Protein AF-X1E409-F1 (afdb_monomer_lite)

Foldseek 3Di:
DDDQDPVNVVVVVVVVVVVVVVVVVPPPPDPPPLPLVQLCVLVVCCVVPVLLSVLLCVQQCVVVVPDPSHDDPVSSVLSVVLVVVCVVDVVVSVDDSVVSNQVSHPAADDDEDDPPCCLVVPLLVVLCVQCVVPPDLVSSLVSLLVVLVVQADEDPPDDDPQYLVRCNVVRYYHPSSSSSVSQSNCVSVPHRDHDDDDDPPPPPD

Organism: NCBI:txid412755

Structure (mmCIF, N/CA/C/O backbone):
data_AF-X1E409-F1
#
_entry.id   AF-X1E409-F1
#
loop_
_atom_site.group_PDB
_atom_site.id
_atom_site.type_symbol
_atom_site.label_atom_id
_atom_site.label_alt_id
_atom_site.label_comp_id
_atom_site.label_asym_id
_atom_site.label_entity_id
_atom_site.label_seq_id
_atom_site.pdbx_PDB_ins_code
_atom_site.Cartn_x
_atom_site.Cartn_y
_atom_site.Cartn_z
_atom_site.occupancy
_atom_site.B_iso_or_equiv
_atom_site.auth_seq_id
_atom_site.auth_comp_id
_atom_site.auth_asym_id
_atom_site.auth_atom_id
_atom_site.pdbx_PDB_model_num
ATOM 1 N N . MET A 1 1 ? 46.122 -6.186 59.060 1.00 44.88 1 MET A N 1
ATOM 2 C CA . MET A 1 1 ? 45.455 -5.202 58.176 1.00 44.88 1 MET A CA 1
ATOM 3 C C . MET A 1 1 ? 45.999 -5.372 56.760 1.00 44.88 1 MET A C 1
ATOM 5 O O . MET A 1 1 ? 47.160 -5.056 56.534 1.00 44.88 1 MET A O 1
ATOM 9 N N . LYS A 1 2 ? 45.233 -5.964 55.830 1.00 49.31 2 LYS A N 1
ATOM 10 C CA . LYS A 1 2 ? 45.684 -6.168 54.439 1.00 49.31 2 LYS A CA 1
ATOM 11 C C . LYS A 1 2 ? 45.642 -4.823 53.701 1.00 49.31 2 LYS A C 1
ATOM 13 O O . LYS A 1 2 ? 44.566 -4.258 53.541 1.00 49.31 2 LYS A O 1
ATOM 18 N N . LYS A 1 3 ? 46.807 -4.302 53.292 1.00 49.06 3 LYS A N 1
ATOM 19 C CA . LYS A 1 3 ? 46.912 -3.114 52.430 1.00 49.06 3 LYS A CA 1
ATOM 20 C C . LYS A 1 3 ? 46.323 -3.462 51.063 1.00 49.06 3 LYS A C 1
ATOM 22 O O . LYS A 1 3 ? 46.896 -4.270 50.337 1.00 49.06 3 LYS A O 1
ATOM 27 N N . ILE A 1 4 ? 45.177 -2.877 50.735 1.00 52.44 4 ILE A N 1
ATOM 28 C CA . ILE A 1 4 ? 44.638 -2.911 49.376 1.00 52.44 4 ILE A CA 1
ATOM 29 C C . ILE A 1 4 ? 45.587 -2.065 48.519 1.00 52.44 4 ILE A C 1
ATOM 31 O O . ILE A 1 4 ? 45.835 -0.901 48.824 1.00 52.44 4 ILE A O 1
ATOM 35 N N . SER A 1 5 ? 46.191 -2.686 47.505 1.00 65.56 5 SER A N 1
ATOM 36 C CA . SER A 1 5 ? 47.050 -2.004 46.532 1.00 65.56 5 SER A CA 1
ATOM 37 C C . SER A 1 5 ? 46.252 -0.926 45.793 1.00 65.56 5 SER A C 1
ATOM 39 O O . SER A 1 5 ? 45.065 -1.116 45.529 1.00 65.56 5 SER A O 1
ATOM 41 N N . LEU A 1 6 ? 46.904 0.177 45.413 1.00 58.00 6 LEU A N 1
ATOM 42 C CA . LEU A 1 6 ? 46.304 1.273 44.640 1.00 58.00 6 LEU A CA 1
ATOM 43 C C . LEU A 1 6 ? 45.621 0.767 43.351 1.00 58.00 6 LEU A C 1
ATOM 45 O O . LEU A 1 6 ? 44.575 1.271 42.958 1.00 58.00 6 LEU A O 1
ATOM 49 N N . ILE A 1 7 ? 46.165 -0.302 42.760 1.00 63.84 7 ILE A N 1
ATOM 50 C CA . ILE A 1 7 ? 45.598 -1.002 41.598 1.00 63.84 7 ILE A CA 1
ATOM 51 C C . ILE A 1 7 ? 44.282 -1.703 41.964 1.00 63.84 7 ILE A C 1
ATOM 53 O O . ILE A 1 7 ? 43.317 -1.646 41.210 1.00 63.84 7 ILE A O 1
ATOM 57 N N . GLY A 1 8 ? 44.209 -2.317 43.148 1.00 64.69 8 GLY A N 1
ATOM 58 C CA . GLY A 1 8 ? 42.989 -2.954 43.650 1.00 64.69 8 GLY A CA 1
ATOM 59 C C . GLY A 1 8 ? 41.864 -1.953 43.913 1.00 64.69 8 GLY A C 1
ATOM 60 O O . GLY A 1 8 ? 40.707 -2.259 43.648 1.00 64.69 8 GLY A O 1
ATOM 61 N N . LEU A 1 9 ? 42.195 -0.737 44.361 1.00 69.88 9 LEU A N 1
ATOM 62 C CA . LEU A 1 9 ? 41.216 0.339 44.539 1.00 69.88 9 LEU A CA 1
ATOM 63 C C . LEU A 1 9 ? 40.675 0.840 43.187 1.00 69.88 9 LEU A C 1
ATOM 65 O O . LEU A 1 9 ? 39.475 1.052 43.042 1.00 69.88 9 LEU A O 1
ATOM 69 N N . LEU A 1 10 ? 41.547 0.960 42.181 1.00 64.69 10 LEU A N 1
ATOM 70 C CA . LEU A 1 10 ? 41.187 1.382 40.822 1.00 64.69 10 LEU A CA 1
ATOM 71 C C . LEU A 1 10 ? 40.279 0.365 40.115 1.00 64.69 10 LEU A C 1
ATOM 73 O O . LEU A 1 10 ? 39.288 0.753 39.505 1.00 64.69 10 LEU A O 1
ATOM 77 N N . VAL A 1 11 ? 40.562 -0.934 40.257 1.00 68.56 11 VAL A N 1
ATOM 78 C CA . VAL A 1 11 ? 39.722 -2.007 39.694 1.00 68.56 11 VAL A CA 1
ATOM 79 C C . VAL A 1 11 ? 38.324 -2.005 40.318 1.00 68.56 11 VAL A C 1
ATOM 81 O O . VAL A 1 11 ? 37.335 -2.166 39.607 1.00 68.56 11 VAL A O 1
ATOM 84 N N . ILE A 1 12 ? 38.222 -1.757 41.627 1.00 69.75 12 ILE A N 1
ATOM 85 C CA . ILE A 1 12 ? 36.930 -1.654 42.318 1.00 69.75 12 ILE A CA 1
ATOM 86 C C . ILE A 1 12 ? 36.140 -0.436 41.821 1.00 69.75 12 ILE A C 1
ATOM 88 O O . ILE A 1 12 ? 34.952 -0.565 41.541 1.00 69.75 12 ILE A O 1
ATOM 92 N N . ILE A 1 13 ? 36.782 0.723 41.645 1.00 69.31 13 ILE A N 1
ATOM 93 C CA . ILE A 1 13 ? 36.115 1.933 41.133 1.00 69.31 13 ILE A CA 1
ATOM 94 C C . ILE A 1 13 ? 35.598 1.714 39.705 1.00 69.31 13 ILE A C 1
ATOM 96 O O . ILE A 1 13 ? 34.459 2.075 39.406 1.00 69.31 13 ILE A O 1
ATOM 100 N N . VAL A 1 14 ? 36.389 1.073 38.838 1.00 68.75 14 VAL A N 1
ATOM 101 C CA . VAL A 1 14 ? 35.977 0.761 37.459 1.00 68.75 14 VAL A CA 1
ATOM 102 C C . VAL A 1 14 ? 34.807 -0.224 37.447 1.00 68.75 14 VAL A C 1
ATOM 104 O O . VAL A 1 14 ? 33.845 0.005 36.722 1.00 68.75 14 VAL A O 1
ATOM 107 N N . LEU A 1 15 ? 34.830 -1.264 38.287 1.00 64.31 15 LEU A N 1
ATOM 108 C CA . LEU A 1 15 ? 33.730 -2.231 38.395 1.00 64.31 15 LEU A CA 1
ATOM 109 C C . LEU A 1 15 ? 32.438 -1.599 38.928 1.00 64.31 15 LEU A C 1
ATOM 111 O O . LEU A 1 15 ? 31.370 -1.885 38.396 1.00 64.31 15 LEU A O 1
ATOM 115 N N . ILE A 1 16 ? 32.524 -0.713 39.926 1.00 65.31 16 ILE A N 1
ATOM 116 C CA . ILE A 1 16 ? 31.364 0.031 40.447 1.00 65.31 16 ILE A CA 1
ATOM 117 C C . ILE A 1 16 ? 30.810 0.967 39.365 1.00 65.31 16 ILE A C 1
ATOM 119 O O . ILE A 1 16 ? 29.600 1.021 39.169 1.00 65.31 16 ILE A O 1
ATOM 123 N N . SER A 1 17 ? 31.678 1.647 38.614 1.00 57.06 17 SER A N 1
ATOM 124 C CA . SER A 1 17 ? 31.273 2.538 37.516 1.00 57.06 17 SER A CA 1
ATOM 125 C C . SER A 1 17 ? 30.596 1.765 36.380 1.00 57.06 17 SER A C 1
ATOM 127 O O . SER A 1 17 ? 29.580 2.210 35.852 1.00 57.06 17 SER A O 1
ATOM 129 N N . LEU A 1 18 ? 31.105 0.572 36.050 1.00 53.69 18 LEU A N 1
ATOM 130 C CA . LEU A 1 18 ? 30.496 -0.326 35.069 1.00 53.69 18 LEU A CA 1
ATOM 131 C C . LEU A 1 18 ? 29.127 -0.830 35.549 1.00 53.69 18 LEU A C 1
ATOM 133 O O . LEU A 1 18 ? 28.185 -0.859 34.769 1.00 53.69 18 LEU A O 1
ATOM 137 N N . LEU A 1 19 ? 28.988 -1.169 36.835 1.00 53.09 19 LEU A N 1
ATOM 138 C CA . LEU A 1 19 ? 27.713 -1.593 37.427 1.00 53.09 19 LEU A CA 1
ATOM 139 C C . LEU A 1 19 ? 26.661 -0.474 37.430 1.00 53.09 19 LEU A C 1
ATOM 141 O O . LEU A 1 19 ? 25.492 -0.751 37.173 1.00 53.09 19 LEU A O 1
ATOM 145 N N . VAL A 1 20 ? 27.067 0.777 37.673 1.00 54.69 20 VAL A N 1
ATOM 146 C CA . VAL A 1 20 ? 26.186 1.958 37.592 1.00 54.69 20 VAL A CA 1
ATOM 147 C C . VAL A 1 20 ? 25.783 2.253 36.142 1.00 54.69 20 VAL A C 1
ATOM 149 O O . VAL A 1 20 ? 24.637 2.613 35.883 1.00 54.69 20 VAL A O 1
ATOM 152 N N . LEU A 1 21 ? 26.682 2.042 35.174 1.00 49.31 21 LEU A N 1
ATOM 153 C CA . LEU A 1 21 ? 26.367 2.172 33.745 1.00 49.31 21 LEU A CA 1
ATOM 154 C C . LEU A 1 21 ? 25.412 1.070 33.257 1.00 49.31 21 LEU A C 1
ATOM 156 O O . LEU A 1 21 ? 24.496 1.351 32.485 1.00 49.31 21 LEU A O 1
ATOM 160 N N . ILE A 1 22 ? 25.585 -0.166 33.735 1.00 50.81 22 ILE A N 1
ATOM 161 C CA . ILE A 1 22 ? 24.717 -1.300 33.385 1.00 50.81 22 ILE A CA 1
ATOM 162 C C . ILE A 1 22 ? 23.334 -1.151 34.042 1.00 50.81 22 ILE A C 1
ATOM 164 O O . ILE A 1 22 ? 22.329 -1.446 33.397 1.00 50.81 22 ILE A O 1
ATOM 168 N N . SER A 1 23 ? 23.244 -0.633 35.276 1.00 48.03 23 SER A N 1
ATOM 169 C CA . SER A 1 23 ? 21.945 -0.360 35.913 1.00 48.03 23 SER A CA 1
ATOM 170 C C . SER A 1 23 ? 21.221 0.851 35.310 1.00 48.03 23 SER A C 1
ATOM 172 O O . SER A 1 23 ? 19.993 0.873 35.299 1.00 48.03 23 SER A O 1
ATOM 174 N N . GLY A 1 24 ? 21.958 1.817 34.745 1.00 40.38 24 GLY A N 1
ATOM 175 C CA . GLY A 1 24 ? 21.400 2.976 34.040 1.00 40.38 24 GLY A CA 1
ATOM 176 C C . GLY A 1 24 ? 20.860 2.682 32.633 1.00 40.38 24 GLY A C 1
ATOM 177 O O . GLY A 1 24 ? 20.050 3.455 32.125 1.00 40.38 24 GLY A O 1
ATOM 178 N N . CYS A 1 25 ? 21.267 1.571 32.004 1.00 37.94 25 CYS A N 1
ATOM 179 C CA . CYS A 1 25 ? 20.791 1.175 30.669 1.00 37.94 25 CYS A CA 1
ATOM 180 C C . CYS A 1 25 ? 19.494 0.358 30.693 1.00 37.94 25 CYS A C 1
ATOM 182 O O . CYS A 1 25 ? 18.827 0.241 29.667 1.00 37.94 25 CYS A O 1
ATOM 184 N N . ALA A 1 26 ? 19.086 -0.161 31.853 1.00 38.53 26 ALA A N 1
ATOM 185 C CA . ALA A 1 26 ? 17.776 -0.777 32.030 1.00 38.53 26 ALA A CA 1
ATOM 186 C C . ALA A 1 26 ? 16.709 0.308 32.244 1.00 38.53 26 ALA A C 1
ATOM 188 O O . ALA A 1 26 ? 15.998 0.322 33.249 1.00 38.53 26 ALA A O 1
ATOM 189 N N . LYS A 1 27 ? 16.592 1.243 31.292 1.00 36.91 27 LYS A N 1
ATOM 190 C CA . LYS A 1 27 ? 15.373 2.035 31.173 1.00 36.91 27 LYS A CA 1
ATOM 191 C C . LYS A 1 27 ? 14.285 1.025 30.835 1.00 36.91 27 LYS A C 1
ATOM 193 O O . LYS A 1 27 ? 14.271 0.458 29.745 1.00 36.91 27 LYS A O 1
ATOM 198 N N . LYS A 1 28 ? 13.452 0.725 31.830 1.00 31.91 28 LYS A N 1
ATOM 199 C CA . LYS A 1 28 ? 12.208 -0.015 31.656 1.00 31.91 28 LYS A CA 1
ATOM 200 C C . LYS A 1 28 ? 11.540 0.604 30.430 1.00 31.91 28 LYS A C 1
ATOM 202 O O . LYS A 1 28 ? 11.326 1.816 30.417 1.00 31.91 28 LYS A O 1
ATOM 207 N N . ILE A 1 29 ? 11.327 -0.190 29.385 1.00 36.28 29 ILE A N 1
ATOM 208 C CA . ILE A 1 29 ? 10.427 0.204 28.308 1.00 36.28 29 ILE A CA 1
ATOM 209 C C . ILE A 1 29 ? 9.070 0.227 29.002 1.00 36.28 29 ILE A C 1
ATOM 211 O O . ILE A 1 29 ? 8.432 -0.807 29.175 1.00 36.28 29 ILE A O 1
ATOM 215 N N . GLU A 1 30 ? 8.731 1.375 29.584 1.00 33.84 30 GLU A N 1
ATOM 216 C CA . GLU A 1 30 ? 7.351 1.673 29.908 1.00 33.84 30 GLU A CA 1
ATOM 217 C C . GLU A 1 30 ? 6.617 1.531 28.581 1.00 33.84 30 GLU A C 1
ATOM 219 O O . GLU A 1 30 ? 7.037 2.112 27.577 1.00 33.84 30 GLU A O 1
ATOM 224 N N . GLU A 1 31 ? 5.601 0.669 28.552 1.00 36.91 31 GLU A N 1
ATOM 225 C CA . GLU A 1 31 ? 4.581 0.736 27.517 1.00 36.91 31 GLU A CA 1
ATOM 226 C C . GLU A 1 31 ? 4.152 2.198 27.458 1.00 36.91 31 GLU A C 1
ATOM 228 O O . GLU A 1 31 ? 3.506 2.707 28.376 1.00 36.91 31 GLU A O 1
ATOM 233 N N . VAL A 1 32 ? 4.602 2.903 26.422 1.00 42.34 32 VAL A N 1
ATOM 234 C CA . VAL A 1 32 ? 4.086 4.222 26.102 1.00 42.34 32 VAL A CA 1
ATOM 235 C C . VAL A 1 32 ? 2.687 3.941 25.590 1.00 42.34 32 VAL A C 1
ATOM 237 O O . VAL A 1 32 ? 2.499 3.690 24.405 1.00 42.34 32 VAL A O 1
ATOM 240 N N . VAL A 1 33 ? 1.731 3.870 26.517 1.00 45.50 33 VAL A N 1
ATOM 241 C CA . VAL A 1 33 ? 0.308 3.895 26.203 1.00 45.50 33 VAL A CA 1
ATOM 242 C C . VAL A 1 33 ? 0.104 5.229 25.490 1.00 45.50 33 VAL A C 1
ATOM 244 O O . VAL A 1 33 ? 0.314 6.272 26.122 1.00 45.50 33 VAL A O 1
ATOM 247 N N . PRO A 1 34 ? -0.188 5.234 24.176 1.00 49.69 34 PRO A N 1
ATOM 248 C CA . PRO A 1 34 ? -0.496 6.468 23.472 1.00 49.69 34 PRO A CA 1
ATOM 249 C C . PRO A 1 34 ? -1.639 7.126 24.242 1.00 49.69 34 PRO A C 1
ATOM 251 O O . PRO A 1 34 ? -2.562 6.401 24.619 1.00 49.69 34 PRO A O 1
ATOM 254 N N . PRO A 1 35 ? -1.579 8.432 24.552 1.00 52.81 35 PRO A N 1
ATOM 255 C CA . PRO A 1 35 ? -2.627 9.072 25.330 1.00 52.81 35 PRO A CA 1
ATOM 256 C C . PRO A 1 35 ? -3.989 8.744 24.709 1.00 52.81 35 PRO A C 1
ATOM 258 O O . PRO A 1 35 ? -4.248 9.102 23.558 1.00 52.81 35 PRO A O 1
ATOM 261 N N . GLU A 1 36 ? -4.826 8.011 25.452 1.00 51.44 36 GLU A N 1
ATOM 262 C CA . GLU A 1 36 ? -6.150 7.545 25.006 1.00 51.44 36 GLU A CA 1
ATOM 263 C C . GLU A 1 36 ? -7.049 8.726 24.563 1.00 51.44 36 GLU A C 1
ATOM 265 O O . GLU A 1 36 ? -8.033 8.532 23.857 1.00 51.44 36 GLU A O 1
ATOM 270 N N . ASP A 1 37 ? -6.675 9.971 24.884 1.00 62.78 37 ASP A N 1
ATOM 271 C CA . ASP A 1 37 ? -7.431 11.193 24.607 1.00 62.78 37 ASP A CA 1
ATOM 272 C C . ASP A 1 37 ? -7.176 11.841 23.228 1.00 62.78 37 ASP A C 1
ATOM 274 O O . ASP A 1 37 ? -8.011 12.624 22.759 1.00 62.78 37 ASP A O 1
ATOM 278 N N . ILE A 1 38 ? -6.070 11.537 22.532 1.00 65.94 38 ILE A N 1
ATOM 279 C CA . ILE A 1 38 ? -5.723 12.248 21.283 1.00 65.94 38 ILE A CA 1
ATOM 280 C C . ILE A 1 38 ? -6.695 11.879 20.158 1.00 65.94 38 ILE A C 1
ATOM 282 O O . ILE A 1 38 ? -7.111 12.744 19.374 1.00 65.94 38 ILE A O 1
ATOM 286 N N . LEU A 1 39 ? -7.068 10.601 20.048 1.00 75.31 39 LEU A N 1
ATOM 287 C CA . LEU A 1 39 ? -7.978 10.152 18.997 1.00 75.31 39 LEU A CA 1
ATOM 288 C C . LEU A 1 39 ? -9.425 10.533 19.318 1.00 75.31 39 LEU A C 1
ATOM 290 O O . LEU A 1 39 ? -10.118 11.028 18.428 1.00 75.31 39 LEU A O 1
ATOM 294 N N . GLU A 1 40 ? -9.849 10.400 20.579 1.00 73.94 40 GLU A N 1
ATOM 295 C CA . GLU A 1 40 ? -11.166 10.842 21.052 1.00 73.94 40 GLU A CA 1
ATOM 296 C C . GLU A 1 40 ? -11.383 12.338 20.777 1.00 73.94 40 GLU A C 1
ATOM 298 O O . GLU A 1 40 ? -12.423 12.724 20.242 1.00 73.94 40 GLU A O 1
ATOM 303 N N . GLY A 1 41 ? -10.377 13.185 21.025 1.00 79.44 41 GLY A N 1
ATOM 304 C CA . GLY A 1 41 ? -10.460 14.622 20.745 1.00 79.44 41 GLY A CA 1
ATOM 305 C C . GLY A 1 41 ? -10.692 14.968 19.265 1.00 79.44 41 GLY A C 1
ATOM 306 O O . GLY A 1 41 ? -11.262 16.016 18.958 1.00 79.44 41 GLY A O 1
ATOM 307 N N . ASN A 1 42 ? -10.291 14.094 18.337 1.00 81.75 42 ASN A N 1
ATOM 308 C CA . ASN A 1 42 ? -10.437 14.306 16.892 1.00 81.75 42 ASN A CA 1
ATOM 309 C C . ASN A 1 42 ? -11.614 13.535 16.269 1.00 81.75 42 ASN A C 1
ATOM 311 O O . ASN A 1 42 ? -12.188 13.976 15.264 1.00 81.75 42 ASN A O 1
ATOM 315 N N . ILE A 1 43 ? -11.960 12.375 16.833 1.00 88.50 43 ILE A N 1
ATOM 316 C CA . ILE A 1 43 ? -13.013 11.466 16.371 1.00 88.50 43 ILE A CA 1
ATOM 317 C C . ILE A 1 43 ? -13.777 10.918 17.595 1.00 88.50 43 ILE A C 1
ATOM 319 O O . ILE A 1 43 ? -13.657 9.737 17.904 1.00 88.50 43 ILE A O 1
ATOM 323 N N . PRO A 1 44 ? -14.624 11.717 18.274 1.00 89.06 44 PRO A N 1
ATOM 324 C CA . PRO A 1 44 ? -15.249 11.309 19.542 1.00 89.06 44 PRO A CA 1
ATOM 325 C C . PRO A 1 44 ? -16.081 10.024 19.456 1.00 89.06 44 PRO A C 1
ATOM 327 O O . PRO A 1 44 ? -16.165 9.250 20.403 1.00 89.06 44 PRO A O 1
ATOM 330 N N . GLU A 1 45 ? -16.691 9.764 18.294 1.00 92.00 45 GLU A N 1
ATOM 331 C CA . GLU A 1 45 ? -17.496 8.560 18.064 1.00 92.00 45 GLU A CA 1
ATOM 332 C C . GLU A 1 45 ? -16.687 7.253 18.122 1.00 92.00 45 GLU A C 1
ATOM 334 O O . GLU A 1 45 ? -17.301 6.189 18.247 1.00 92.00 45 GLU A O 1
ATOM 339 N N . ILE A 1 46 ? -15.352 7.311 18.003 1.00 89.62 46 ILE A N 1
ATOM 340 C CA . ILE A 1 46 ? -14.479 6.131 17.922 1.00 89.62 46 ILE A CA 1
ATOM 341 C C . ILE A 1 46 ? -14.523 5.279 19.194 1.00 89.62 46 ILE A C 1
ATOM 343 O O . ILE A 1 46 ? -14.447 4.058 19.092 1.00 89.62 46 ILE A O 1
ATOM 347 N N . THR A 1 47 ? -14.791 5.904 20.343 1.00 89.19 47 THR A N 1
ATOM 348 C CA . THR A 1 47 ? -14.937 5.270 21.666 1.00 89.19 47 THR A CA 1
ATOM 349 C C . THR A 1 47 ? -16.070 4.237 21.717 1.00 89.19 47 THR A C 1
ATOM 351 O O . THR A 1 47 ? -16.053 3.301 22.514 1.00 89.19 47 THR A O 1
ATOM 354 N N . ASN A 1 48 ? -17.053 4.331 20.810 1.00 92.50 48 ASN A N 1
ATOM 355 C CA . ASN A 1 48 ? -18.106 3.319 20.658 1.00 92.50 48 ASN A CA 1
ATOM 356 C C . ASN A 1 48 ? -17.618 2.048 19.934 1.00 92.50 48 ASN A C 1
ATOM 358 O O . ASN A 1 48 ? -18.366 1.076 19.797 1.00 92.50 48 ASN A O 1
ATOM 362 N N . TYR A 1 49 ? -16.386 2.061 19.423 1.00 92.25 49 TYR A N 1
ATOM 363 C CA . TYR A 1 49 ? -15.788 1.018 18.598 1.00 92.25 49 TYR A CA 1
ATOM 364 C C . TYR A 1 49 ? -14.359 0.698 19.076 1.00 92.25 49 TYR A C 1
ATOM 366 O O . TYR A 1 49 ? -13.422 0.818 18.285 1.00 92.25 49 TYR A O 1
ATOM 374 N N . PRO A 1 50 ? -14.177 0.192 20.313 1.00 89.88 50 PRO A N 1
ATOM 375 C CA . PRO A 1 50 ? -12.857 0.031 20.944 1.00 89.88 50 PRO A CA 1
ATOM 376 C C . PRO A 1 50 ? -11.887 -0.846 20.136 1.00 89.88 50 PRO A C 1
ATOM 378 O O . PRO A 1 50 ? -10.681 -0.640 20.127 1.00 89.88 50 PRO A O 1
ATOM 381 N N . LYS A 1 51 ? -12.412 -1.815 19.377 1.00 90.12 51 LYS A N 1
ATOM 382 C CA . LYS A 1 51 ? -11.603 -2.646 18.474 1.00 90.12 51 LYS A CA 1
ATOM 383 C C . LYS A 1 51 ? -11.024 -1.860 17.293 1.00 90.12 51 LYS A C 1
ATOM 385 O O . LYS A 1 51 ? -9.915 -2.146 16.863 1.00 90.12 51 LYS A O 1
ATOM 390 N N . LEU A 1 52 ? -11.788 -0.922 16.733 1.00 90.19 52 LEU A N 1
ATOM 391 C CA . LEU A 1 52 ? -11.323 -0.071 15.637 1.00 90.19 52 LEU A CA 1
ATOM 392 C C . LEU A 1 52 ? -10.430 1.059 16.160 1.00 90.19 52 LEU A C 1
ATOM 394 O O . LEU A 1 52 ? -9.467 1.429 15.500 1.00 90.19 52 LEU A O 1
ATOM 398 N N . GLU A 1 53 ? -10.738 1.570 17.349 1.00 89.00 53 GLU A N 1
ATOM 399 C CA . GLU A 1 53 ? -9.890 2.510 18.075 1.00 89.00 53 GLU A CA 1
ATOM 400 C C . GLU A 1 53 ? -8.485 1.945 18.273 1.00 89.00 53 GLU A C 1
ATOM 402 O O . GLU A 1 53 ? -7.526 2.551 17.801 1.00 89.00 53 GLU A O 1
ATOM 407 N N . GLN A 1 54 ? -8.377 0.732 18.832 1.00 84.44 54 GLN A N 1
ATOM 408 C CA . GLN A 1 54 ? -7.098 0.035 18.979 1.00 84.44 54 GLN A CA 1
ATOM 409 C C . GLN A 1 54 ? -6.363 -0.079 17.641 1.00 84.44 54 GLN A C 1
ATOM 411 O O . GLN A 1 54 ? -5.173 0.188 17.571 1.00 84.44 54 GLN A O 1
ATOM 416 N N . VAL A 1 55 ? -7.079 -0.409 16.561 1.00 85.06 55 VAL A N 1
ATOM 417 C CA . VAL A 1 55 ? -6.496 -0.527 15.217 1.00 85.06 55 VAL A CA 1
ATOM 418 C C . VAL A 1 55 ? -5.880 0.780 14.733 1.00 85.06 55 VAL A C 1
ATOM 420 O O . VAL A 1 55 ? -4.793 0.783 14.159 1.00 85.06 55 VAL A O 1
ATOM 423 N N . PHE A 1 56 ? -6.570 1.897 14.934 1.00 85.31 56 PHE A N 1
ATOM 424 C CA . PHE A 1 56 ? -6.063 3.210 14.556 1.00 85.31 56 PHE A CA 1
ATOM 425 C C . PHE A 1 56 ? -4.896 3.649 15.436 1.00 85.31 56 PHE A C 1
ATOM 427 O O . PHE A 1 56 ? -3.902 4.161 14.921 1.00 85.31 56 PHE A O 1
ATOM 434 N N . VAL A 1 57 ? -4.979 3.391 16.738 1.00 78.25 57 VAL A N 1
ATOM 435 C CA . VAL A 1 57 ? -3.882 3.639 17.667 1.00 78.25 57 VAL A CA 1
ATOM 436 C C . VAL A 1 57 ? -2.655 2.819 17.247 1.00 78.25 57 VAL A C 1
ATOM 438 O O . VAL A 1 57 ? -1.606 3.403 16.999 1.00 78.25 57 VAL A O 1
ATOM 441 N N . ASP A 1 58 ? -2.772 1.514 17.033 1.00 77.25 58 ASP A N 1
ATOM 442 C CA . ASP A 1 58 ? -1.645 0.654 16.648 1.00 77.25 58 ASP A CA 1
ATOM 443 C C . ASP A 1 58 ? -0.992 1.084 15.324 1.00 77.25 58 ASP A C 1
ATOM 445 O O . ASP A 1 58 ? 0.231 1.039 15.185 1.00 77.25 58 ASP A O 1
ATOM 449 N N . LEU A 1 59 ? -1.793 1.523 14.348 1.00 75.12 59 LEU A N 1
ATOM 450 C CA . LEU A 1 59 ? -1.305 1.901 13.019 1.00 75.12 59 LEU A CA 1
ATOM 451 C C . LEU A 1 59 ? -0.651 3.282 12.963 1.00 75.12 59 LEU A C 1
ATOM 453 O O . LEU A 1 59 ? 0.308 3.465 12.214 1.00 75.12 59 LEU A O 1
ATOM 457 N N . TYR A 1 60 ? -1.192 4.260 13.689 1.00 72.88 60 TYR A N 1
ATOM 458 C CA . TYR A 1 60 ? -0.822 5.668 13.522 1.00 72.88 60 TYR A CA 1
ATOM 459 C C . TYR A 1 60 ? -0.088 6.243 14.743 1.00 72.88 60 TYR A C 1
ATOM 461 O O . TYR A 1 60 ? 0.563 7.280 14.634 1.00 72.88 60 TYR A O 1
ATOM 469 N N . SER A 1 61 ? -0.091 5.554 15.889 1.00 64.44 61 SER A N 1
ATOM 470 C CA . SER A 1 61 ? 0.650 6.002 17.084 1.00 64.44 61 SER A CA 1
ATOM 471 C C . SER A 1 61 ? 2.142 5.693 17.013 1.00 64.44 61 SER A C 1
ATOM 473 O O . SER A 1 61 ? 2.934 6.377 17.656 1.00 64.44 61 SER A O 1
ATOM 475 N N . SER A 1 62 ? 2.576 4.718 16.205 1.00 52.84 62 SER A N 1
ATOM 476 C CA . SER A 1 62 ? 4.013 4.495 15.987 1.00 52.84 62 SER A CA 1
ATOM 477 C C . SER A 1 62 ? 4.671 5.636 15.203 1.00 52.84 62 SER A C 1
ATOM 479 O O . SER A 1 62 ? 5.866 5.866 15.361 1.00 52.84 62 SER A O 1
ATOM 481 N N . VAL A 1 63 ? 3.896 6.383 14.407 1.00 48.44 63 VAL A N 1
ATOM 482 C CA . VAL A 1 63 ? 4.334 7.646 13.784 1.00 48.44 63 VAL A CA 1
ATOM 483 C C . VAL A 1 63 ? 4.446 8.749 14.852 1.00 48.44 63 VAL A C 1
ATOM 485 O O . VAL A 1 63 ? 5.399 9.529 14.856 1.00 48.44 63 VAL A O 1
ATOM 488 N N . ALA A 1 64 ? 3.542 8.748 15.838 1.00 40.72 64 ALA A N 1
ATOM 489 C CA . ALA A 1 64 ? 3.555 9.683 16.96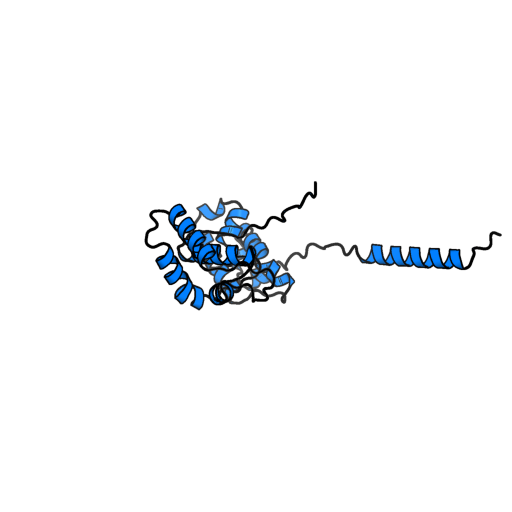6 1.00 40.72 64 ALA A CA 1
ATOM 490 C C . ALA A 1 64 ? 4.727 9.475 17.950 1.00 40.72 64 ALA A C 1
ATOM 492 O O . ALA A 1 64 ? 5.114 10.422 18.632 1.00 40.72 64 ALA A O 1
ATOM 493 N N . LEU A 1 65 ? 5.356 8.290 17.989 1.00 37.75 65 LEU A N 1
ATOM 494 C CA . LEU A 1 65 ? 6.566 8.046 18.797 1.00 37.75 65 LEU A CA 1
ATOM 495 C C . LEU A 1 65 ? 7.777 8.888 18.350 1.00 37.75 65 LEU A C 1
ATOM 497 O O . LEU A 1 65 ? 8.688 9.109 19.150 1.00 37.75 65 LEU A O 1
ATOM 501 N N . PHE A 1 66 ? 7.792 9.368 17.100 1.00 41.88 66 PHE A N 1
ATOM 502 C CA . PHE A 1 66 ? 8.895 10.162 16.545 1.00 41.88 66 PHE A CA 1
ATOM 503 C C . PHE A 1 66 ? 8.510 11.604 16.190 1.00 41.88 66 PHE A C 1
ATOM 505 O O . PHE A 1 66 ? 9.400 12.448 16.072 1.00 41.88 66 PHE A O 1
ATOM 512 N N . SER A 1 67 ? 7.216 11.931 16.087 1.00 42.62 67 SER A N 1
ATOM 513 C CA . SER A 1 67 ? 6.759 13.313 15.914 1.00 42.62 67 SER A CA 1
ATOM 514 C C . SER A 1 67 ? 5.514 13.624 16.751 1.00 42.62 67 SER A C 1
ATOM 516 O O . SER A 1 67 ? 4.408 13.226 16.406 1.00 42.62 67 SER A O 1
ATOM 518 N N . SER A 1 68 ? 5.722 14.378 17.834 1.00 48.00 68 SER A N 1
ATOM 519 C CA . SER A 1 68 ? 4.753 15.250 18.519 1.00 48.00 68 SER A CA 1
ATOM 520 C C . SER A 1 68 ? 3.285 14.796 18.521 1.00 48.00 68 SER A C 1
ATOM 522 O O . SER A 1 68 ? 2.557 15.260 17.655 1.00 48.00 68 SER A O 1
ATOM 524 N N . ASP A 1 69 ? 2.857 13.981 19.495 1.00 54.72 69 ASP A N 1
ATOM 525 C CA . ASP A 1 69 ? 1.514 13.845 20.127 1.00 54.72 69 ASP A CA 1
ATOM 526 C C . ASP A 1 69 ? 0.217 14.134 19.316 1.00 54.72 69 ASP A C 1
ATOM 528 O O . ASP A 1 69 ? -0.837 14.388 19.897 1.00 54.72 69 ASP A O 1
ATOM 532 N N . LYS A 1 70 ? 0.240 14.177 17.981 1.00 66.94 70 LYS A N 1
ATOM 533 C CA . LYS A 1 70 ? -0.845 14.694 17.138 1.00 66.94 70 LYS A CA 1
ATOM 534 C C . LYS A 1 70 ? -0.832 14.006 15.781 1.00 66.94 70 LYS A C 1
ATOM 536 O O . LYS A 1 70 ? 0.139 14.098 15.037 1.00 66.94 70 LYS A O 1
ATOM 541 N N . PHE A 1 71 ? -1.958 13.386 15.443 1.00 73.38 71 PHE A N 1
ATOM 542 C CA . PHE A 1 71 ? -2.229 12.885 14.099 1.00 73.38 71 PHE A CA 1
ATOM 543 C C . PHE A 1 71 ? -2.264 14.037 13.085 1.00 73.38 71 PHE A C 1
ATOM 545 O O . PHE A 1 71 ? -2.786 15.120 13.372 1.00 73.38 71 PHE A O 1
ATOM 552 N N . SER A 1 72 ? -1.755 13.794 11.878 1.00 73.19 72 SER A N 1
ATOM 553 C CA . SER A 1 72 ? -1.929 14.713 10.751 1.00 73.19 72 SER A CA 1
ATOM 554 C C . SER A 1 72 ? -3.409 14.850 10.379 1.00 73.19 72 SER A C 1
ATOM 556 O O . SER A 1 72 ? -4.224 13.949 10.612 1.00 73.19 72 SER A O 1
ATOM 558 N N . LYS A 1 73 ? -3.778 15.977 9.756 1.00 75.12 73 LYS A N 1
ATOM 559 C CA . LYS A 1 73 ? -5.150 16.193 9.267 1.00 75.12 73 LYS A CA 1
ATOM 560 C C . LYS A 1 73 ? -5.555 15.077 8.310 1.00 75.12 73 LYS A C 1
ATOM 562 O O . LYS A 1 73 ? -6.667 14.562 8.382 1.00 75.12 73 LYS A O 1
ATOM 567 N N . GLU A 1 74 ? -4.626 14.685 7.451 1.00 71.75 74 GLU A N 1
ATOM 568 C CA . GLU A 1 74 ? -4.808 13.605 6.512 1.00 71.75 74 GLU A CA 1
ATOM 569 C C . GLU A 1 74 ? -5.157 12.329 7.285 1.00 71.75 74 GLU A C 1
ATOM 571 O O . GLU A 1 74 ? -6.141 11.678 6.949 1.00 71.75 74 GLU A O 1
ATOM 576 N N . GLU A 1 75 ? -4.375 11.920 8.289 1.00 77.00 75 GLU A N 1
ATOM 577 C CA . GLU A 1 75 ? -4.634 10.688 9.064 1.00 77.00 75 GLU A CA 1
ATOM 578 C C . GLU A 1 75 ? -6.012 10.700 9.712 1.00 77.00 75 GLU A C 1
ATOM 580 O O . GLU A 1 75 ? -6.756 9.729 9.564 1.00 77.00 75 GLU A O 1
ATOM 585 N N . ILE A 1 76 ? -6.398 11.821 10.322 1.00 82.31 76 ILE A N 1
ATOM 586 C CA . ILE A 1 76 ? -7.747 12.000 10.865 1.00 82.31 76 ILE A CA 1
ATOM 587 C C . ILE A 1 76 ? -8.817 11.805 9.782 1.00 82.31 76 ILE A C 1
ATOM 589 O O . ILE A 1 76 ? -9.796 11.088 10.004 1.00 82.31 76 ILE A O 1
ATOM 593 N N . ASP A 1 77 ? -8.645 12.406 8.605 1.00 81.50 77 ASP A N 1
ATOM 594 C CA . ASP A 1 77 ? -9.616 12.305 7.513 1.00 81.50 77 ASP A CA 1
ATOM 595 C C . ASP A 1 77 ? -9.748 10.861 6.996 1.00 81.50 77 ASP A C 1
ATOM 597 O O . ASP A 1 77 ? -10.860 10.388 6.747 1.00 81.50 77 ASP A O 1
ATOM 601 N N . PHE A 1 78 ? -8.648 10.108 6.919 1.00 83.75 78 PHE A N 1
ATOM 602 C CA . PHE A 1 78 ? -8.698 8.689 6.557 1.00 83.75 78 PHE A CA 1
ATOM 603 C C . PHE A 1 78 ? -9.344 7.830 7.642 1.00 83.75 78 PHE A C 1
ATOM 605 O O . PHE A 1 78 ? -10.187 6.990 7.328 1.00 83.75 78 PHE A O 1
ATOM 612 N N . MET A 1 79 ? -9.019 8.058 8.914 1.00 86.88 79 MET A N 1
ATOM 613 C CA . MET A 1 79 ? -9.643 7.336 10.024 1.00 86.88 79 MET A CA 1
ATOM 614 C C . MET A 1 79 ? -11.158 7.572 10.070 1.00 86.88 79 MET A C 1
ATOM 616 O O . MET A 1 79 ? -11.919 6.634 10.304 1.00 86.88 79 MET A O 1
ATOM 620 N N . LYS A 1 80 ? -11.633 8.780 9.738 1.00 89.69 80 LYS A N 1
ATOM 621 C CA . LYS A 1 80 ? -13.072 9.065 9.582 1.00 89.69 80 LYS A CA 1
ATOM 622 C C . LYS A 1 80 ? -13.712 8.253 8.453 1.00 89.69 80 LYS A C 1
ATOM 624 O O . LYS A 1 80 ? -14.821 7.743 8.625 1.00 89.69 80 LYS A O 1
ATOM 629 N N . VAL A 1 81 ? -13.026 8.093 7.318 1.00 89.12 81 VAL A N 1
ATOM 630 C CA . VAL A 1 81 ? -13.482 7.211 6.229 1.00 89.12 81 VAL A CA 1
ATOM 631 C C . VAL A 1 81 ? -13.523 5.753 6.696 1.00 89.12 81 VAL A C 1
ATOM 633 O O . VAL A 1 81 ? -14.538 5.084 6.500 1.00 89.12 81 VAL A O 1
ATOM 636 N N . GLY A 1 82 ? -12.475 5.278 7.374 1.00 90.31 82 GLY A N 1
ATOM 637 C CA . GLY A 1 82 ? -12.416 3.931 7.944 1.00 90.31 82 GLY A CA 1
ATOM 638 C C . GLY A 1 82 ? -13.552 3.662 8.935 1.00 90.31 82 GLY A C 1
ATOM 639 O O . GLY A 1 82 ? -14.254 2.658 8.811 1.00 90.31 82 GLY A O 1
ATOM 640 N N . LEU A 1 83 ? -13.819 4.601 9.849 1.00 93.31 83 LEU A N 1
ATOM 641 C CA . LEU A 1 83 ? -14.939 4.540 10.792 1.00 93.31 83 LEU A CA 1
ATOM 642 C C . LEU A 1 83 ? -16.287 4.471 10.069 1.00 93.31 83 LEU A C 1
ATOM 644 O O . LEU A 1 83 ? -17.128 3.639 10.413 1.00 93.31 83 LEU A O 1
ATOM 648 N N . LYS A 1 84 ? -16.500 5.300 9.041 1.00 93.88 84 LYS A N 1
ATOM 649 C CA . LYS A 1 84 ? -17.722 5.252 8.228 1.00 93.88 84 LYS A CA 1
ATOM 650 C C . LYS A 1 84 ? -17.917 3.868 7.596 1.00 93.88 84 LYS A C 1
ATOM 652 O O . LYS A 1 84 ? -18.989 3.282 7.740 1.00 93.88 84 LYS A O 1
ATOM 657 N N . ILE A 1 85 ? -16.881 3.315 6.965 1.00 91.50 85 ILE A N 1
ATOM 658 C CA . ILE A 1 85 ? -16.932 1.982 6.343 1.00 91.50 85 ILE A CA 1
ATOM 659 C C . ILE A 1 85 ? -17.213 0.900 7.396 1.00 91.50 85 ILE A C 1
ATOM 661 O O . ILE A 1 85 ? -18.060 0.033 7.182 1.00 91.50 85 ILE A O 1
ATOM 665 N N . TYR A 1 86 ? -16.550 0.964 8.551 1.00 92.94 86 TYR A N 1
ATOM 666 C CA . TYR A 1 86 ? -16.740 0.019 9.653 1.00 92.94 86 TYR A CA 1
ATOM 667 C C . TYR A 1 86 ? -18.170 0.043 10.217 1.00 92.94 86 TYR A C 1
ATOM 669 O O . TYR A 1 86 ? -18.730 -1.004 10.555 1.00 92.94 86 TYR A O 1
ATOM 677 N N . LYS A 1 87 ? -18.805 1.224 10.258 1.00 93.44 87 LYS A N 1
ATOM 678 C CA . LYS A 1 87 ? -20.222 1.388 10.627 1.00 93.44 87 LYS A CA 1
ATOM 679 C C . LYS A 1 87 ? -21.152 0.739 9.600 1.00 93.44 87 LYS A C 1
ATOM 681 O O . LYS A 1 87 ? -22.082 0.030 9.981 1.00 93.44 87 LYS A O 1
ATOM 686 N N . GLU A 1 88 ? -20.889 0.958 8.314 1.00 94.56 88 GLU A N 1
ATOM 687 C CA . GLU A 1 88 ? -21.739 0.517 7.199 1.00 94.56 88 GLU A CA 1
ATOM 688 C C . GLU A 1 88 ? -21.595 -0.972 6.848 1.00 94.56 88 GLU A C 1
ATOM 690 O O . GLU A 1 88 ? -22.466 -1.536 6.183 1.00 94.56 88 GLU A O 1
ATOM 695 N N . LYS A 1 89 ? -20.505 -1.628 7.266 1.00 93.25 89 LYS A N 1
ATOM 696 C CA . LYS A 1 89 ? -20.193 -3.018 6.903 1.00 93.25 89 LYS A CA 1
ATOM 697 C C . LYS A 1 89 ? -20.158 -3.919 8.145 1.00 93.25 89 LYS A C 1
ATOM 699 O O . LYS A 1 89 ? -19.085 -4.135 8.707 1.00 93.25 89 LYS A O 1
ATOM 704 N N . PRO A 1 90 ? -21.295 -4.531 8.543 1.00 90.50 90 PRO A N 1
ATOM 705 C CA . PRO A 1 90 ? -21.385 -5.354 9.753 1.00 90.50 90 PRO A CA 1
ATOM 706 C C . PRO A 1 90 ? -20.332 -6.463 9.838 1.00 90.50 90 PRO A C 1
ATOM 708 O O . PRO A 1 90 ? -19.763 -6.678 10.903 1.00 90.50 90 PRO A O 1
ATOM 711 N N . LYS A 1 91 ? -20.006 -7.091 8.699 1.00 92.19 91 LYS A N 1
ATOM 712 C CA . LYS A 1 91 ? -19.015 -8.173 8.601 1.00 92.19 91 LYS A CA 1
ATOM 713 C C . LYS A 1 91 ? -17.621 -7.776 9.107 1.00 92.19 91 LYS A C 1
ATOM 715 O O . LYS A 1 91 ? -16.899 -8.623 9.616 1.00 92.19 91 LYS A O 1
ATOM 720 N N . LEU A 1 92 ? -17.239 -6.498 9.015 1.00 90.12 92 LEU A N 1
ATOM 721 C CA . LEU A 1 92 ? -15.932 -6.040 9.503 1.00 90.12 92 LEU A CA 1
ATOM 722 C C . LEU A 1 92 ? -15.797 -6.184 11.023 1.00 90.12 92 LEU A C 1
ATOM 724 O O . LEU A 1 92 ? -14.700 -6.408 11.520 1.00 90.12 92 LEU A O 1
ATOM 728 N N . LYS A 1 93 ? -16.904 -6.134 11.769 1.00 91.31 93 LYS A N 1
ATOM 729 C CA . LYS A 1 93 ? -16.885 -6.278 13.232 1.00 91.31 93 LYS A CA 1
ATOM 730 C C . LYS A 1 93 ? -16.426 -7.674 13.666 1.00 91.31 93 LYS A C 1
ATOM 732 O O . LYS A 1 93 ? -15.783 -7.825 14.708 1.00 91.31 93 LYS A O 1
ATOM 737 N N . GLU A 1 94 ? -16.701 -8.674 12.832 1.00 94.06 94 GLU A N 1
ATOM 738 C CA . GLU A 1 94 ? -16.348 -10.079 13.046 1.00 94.06 94 GLU A CA 1
ATOM 739 C C . GLU A 1 94 ? -14.878 -10.374 12.720 1.00 94.06 94 GLU A C 1
ATOM 741 O O . GLU A 1 94 ? -14.320 -11.346 13.222 1.00 94.06 94 GLU A O 1
ATOM 746 N N . TYR A 1 95 ? -14.221 -9.542 11.907 1.00 90.31 95 TYR A N 1
ATOM 747 C CA . TYR A 1 95 ? -12.856 -9.807 11.456 1.00 90.31 95 TYR A CA 1
ATOM 748 C C . TYR A 1 95 ? -11.832 -9.707 12.587 1.00 90.31 95 TYR A C 1
ATOM 750 O O . TYR A 1 95 ? -11.944 -8.802 13.409 1.00 90.31 95 TYR A O 1
ATOM 758 N N . PRO A 1 96 ? -10.814 -10.582 12.642 1.00 89.06 96 PRO A N 1
ATOM 759 C CA . PRO A 1 96 ? -9.710 -10.452 13.590 1.00 89.06 96 PRO A CA 1
ATOM 760 C C . PRO A 1 96 ? -9.039 -9.075 13.505 1.00 89.06 96 PRO A C 1
ATOM 762 O O . PRO A 1 96 ? -9.063 -8.430 12.452 1.00 89.06 96 PRO A O 1
ATOM 765 N N . ILE A 1 97 ? -8.447 -8.616 14.609 1.00 82.25 97 ILE A N 1
ATOM 766 C CA . ILE A 1 97 ? -7.840 -7.281 14.678 1.00 82.25 97 ILE A CA 1
ATOM 767 C C . ILE A 1 97 ? -6.723 -7.116 13.638 1.00 82.25 97 ILE A C 1
ATOM 769 O O . ILE A 1 97 ? -6.604 -6.070 13.018 1.00 82.25 97 ILE A O 1
ATOM 773 N N . GLU A 1 98 ? -5.995 -8.185 13.332 1.00 77.06 98 GLU A N 1
ATOM 774 C CA . GLU A 1 98 ? -4.923 -8.229 12.338 1.00 77.06 98 GLU A CA 1
ATOM 775 C C . GLU A 1 98 ? -5.444 -7.981 10.916 1.00 77.06 98 GLU A C 1
ATOM 777 O O . GLU A 1 98 ? -4.775 -7.361 10.088 1.00 77.06 98 GLU A O 1
ATOM 782 N N . VAL A 1 99 ? -6.661 -8.449 10.627 1.00 81.00 99 VAL A N 1
ATOM 783 C CA . VAL A 1 99 ? -7.334 -8.194 9.348 1.00 81.00 99 VAL A CA 1
ATOM 784 C C . VAL A 1 99 ? -7.841 -6.754 9.296 1.00 81.00 99 VAL A C 1
ATOM 786 O O . VAL A 1 99 ? -7.814 -6.128 8.240 1.00 81.00 99 VAL A O 1
ATOM 789 N N . LEU A 1 100 ? -8.269 -6.194 10.427 1.00 83.62 100 LEU A N 1
ATOM 790 C CA . LEU A 1 100 ? -8.656 -4.787 10.495 1.00 83.62 100 LEU A CA 1
ATOM 791 C C . LEU A 1 100 ? -7.454 -3.853 10.368 1.00 83.62 100 LEU A C 1
ATOM 793 O O . LEU A 1 100 ? -7.540 -2.913 9.587 1.00 83.62 100 LEU A O 1
ATOM 797 N N . HIS A 1 101 ? -6.323 -4.148 11.017 1.00 79.56 101 HIS A N 1
ATOM 798 C CA . HIS A 1 101 ? -5.054 -3.442 10.806 1.00 79.56 101 HIS A CA 1
ATOM 799 C C . HIS A 1 101 ? -4.702 -3.365 9.327 1.00 79.56 101 HIS A C 1
ATOM 801 O O . HIS A 1 101 ? -4.291 -2.326 8.823 1.00 79.56 101 HIS A O 1
ATOM 807 N N . TYR A 1 102 ? -4.920 -4.460 8.607 1.00 73.50 102 TYR A N 1
ATOM 808 C CA . TYR A 1 102 ? -4.679 -4.501 7.180 1.00 73.50 102 TYR A CA 1
ATOM 809 C C . TYR A 1 102 ? -5.609 -3.585 6.376 1.00 73.50 102 TYR A C 1
ATOM 811 O O . TYR A 1 102 ? -5.143 -2.807 5.549 1.00 73.50 102 TYR A O 1
ATOM 819 N N . LEU A 1 103 ? -6.918 -3.659 6.622 1.00 79.25 103 LEU A N 1
ATOM 820 C CA . LEU A 1 103 ? -7.910 -2.865 5.890 1.00 79.25 103 LEU A CA 1
ATOM 821 C C . LEU A 1 103 ? -7.855 -1.371 6.235 1.00 79.25 103 LEU A C 1
ATOM 823 O O . LEU A 1 103 ? -8.228 -0.538 5.414 1.00 79.25 103 LEU A O 1
ATOM 827 N N . MET A 1 104 ? -7.423 -1.046 7.451 1.00 83.12 104 MET A N 1
ATOM 828 C CA . MET A 1 104 ? -7.379 0.310 7.996 1.00 83.12 104 MET A CA 1
ATOM 829 C C . MET A 1 104 ? -5.986 0.942 7.902 1.00 83.12 104 MET A C 1
ATOM 831 O O . MET A 1 104 ? -5.791 2.069 8.358 1.00 83.12 104 MET A O 1
ATOM 835 N N . SER A 1 105 ? -5.012 0.250 7.307 1.00 75.88 105 SER A N 1
ATOM 836 C CA . SER A 1 105 ? -3.696 0.813 7.020 1.00 75.88 105 SER A CA 1
ATOM 837 C C . SER A 1 105 ? -3.750 1.641 5.741 1.00 75.88 105 SER A C 1
ATOM 839 O O . SER A 1 105 ? -3.947 1.120 4.640 1.00 75.88 105 SER A O 1
ATOM 841 N N . ARG A 1 106 ? -3.538 2.951 5.880 1.00 62.59 106 ARG A N 1
ATOM 842 C CA . ARG A 1 106 ? -3.400 3.867 4.747 1.00 62.59 106 ARG A CA 1
ATOM 843 C C . ARG A 1 106 ? -2.146 3.559 3.929 1.00 62.59 106 ARG A C 1
ATOM 845 O O . ARG A 1 106 ? -2.172 3.646 2.703 1.00 62.59 106 ARG A O 1
ATOM 852 N N . TYR A 1 107 ? -1.045 3.225 4.594 1.00 57.59 107 TYR A N 1
ATOM 853 C CA . TYR A 1 107 ? 0.281 3.275 3.986 1.00 57.59 107 TYR A CA 1
ATOM 854 C C . TYR A 1 107 ? 0.750 1.931 3.414 1.00 57.59 107 TYR A C 1
ATOM 856 O O . TYR A 1 107 ? 0.371 0.841 3.849 1.00 57.59 107 TYR A O 1
ATOM 864 N N . CYS A 1 108 ? 1.569 2.008 2.366 1.00 50.00 108 CYS A N 1
ATOM 865 C CA . CYS A 1 108 ? 2.441 0.915 1.950 1.00 50.00 108 CYS A CA 1
ATOM 866 C C . CYS A 1 108 ? 3.720 1.014 2.783 1.00 50.00 108 CYS A C 1
ATOM 868 O O . CYS A 1 108 ? 4.579 1.831 2.478 1.00 50.00 108 CYS A O 1
ATOM 870 N N . GLY A 1 109 ? 3.847 0.207 3.832 1.00 47.50 109 GLY A N 1
ATOM 871 C CA . GLY A 1 109 ? 5.075 0.160 4.626 1.00 47.50 109 GLY A CA 1
ATOM 872 C C . GLY A 1 109 ? 5.128 1.154 5.788 1.00 47.50 109 GLY A C 1
ATOM 873 O O . GLY A 1 109 ? 4.187 1.901 6.045 1.00 47.50 109 GLY A O 1
ATOM 874 N N . ARG A 1 110 ? 6.235 1.070 6.535 1.00 41.44 110 ARG A N 1
ATOM 875 C CA . ARG A 1 110 ? 6.388 1.592 7.902 1.00 41.44 110 ARG A CA 1
ATOM 876 C C . ARG A 1 110 ? 6.396 3.126 8.019 1.00 41.44 110 ARG A C 1
ATOM 878 O O . ARG A 1 110 ? 6.117 3.603 9.109 1.00 41.44 110 ARG A O 1
ATOM 885 N N . GLU A 1 111 ? 6.683 3.873 6.945 1.00 47.91 111 GLU A N 1
ATOM 886 C CA . GLU A 1 111 ? 6.910 5.337 7.010 1.00 47.91 111 GLU A CA 1
ATOM 887 C C . GLU A 1 111 ? 6.498 6.138 5.748 1.00 47.91 111 GLU A C 1
ATOM 889 O O . GLU A 1 111 ? 6.922 7.277 5.563 1.00 47.91 111 GLU A O 1
ATOM 894 N N . ALA A 1 112 ? 5.705 5.588 4.824 1.00 52.19 112 ALA A N 1
ATOM 895 C CA . ALA A 1 112 ? 5.504 6.259 3.534 1.00 52.19 112 ALA A CA 1
ATOM 896 C C . ALA A 1 112 ? 4.409 7.338 3.590 1.00 52.19 112 ALA A C 1
ATOM 898 O O . ALA A 1 112 ? 3.235 7.002 3.661 1.00 52.19 112 ALA A O 1
ATOM 899 N N . PHE A 1 113 ? 4.757 8.620 3.448 1.00 56.56 113 PHE A N 1
ATOM 900 C CA . PHE A 1 113 ? 3.793 9.685 3.135 1.00 56.56 113 PHE A CA 1
ATOM 901 C C . PHE A 1 113 ? 2.939 9.310 1.905 1.00 56.56 113 PHE A C 1
ATOM 903 O O . PHE A 1 113 ? 3.468 8.933 0.856 1.00 56.56 113 PHE A O 1
ATOM 910 N N . TYR A 1 114 ? 1.611 9.411 2.024 1.00 65.88 114 TYR A N 1
ATOM 911 C CA . TYR A 1 114 ? 0.678 9.136 0.926 1.00 65.88 114 TYR A CA 1
ATOM 912 C C . TYR A 1 114 ? 0.494 10.399 0.081 1.00 65.88 114 TYR A C 1
ATOM 914 O O . TYR A 1 114 ? -0.175 11.341 0.499 1.00 65.88 114 TYR A O 1
ATOM 922 N N . ASP A 1 115 ? 1.084 10.406 -1.112 1.00 75.38 115 ASP A N 1
ATOM 923 C CA . ASP A 1 115 ? 0.863 11.437 -2.128 1.00 75.38 115 ASP A CA 1
ATOM 924 C C . ASP A 1 115 ? -0.350 11.032 -2.985 1.00 75.38 115 ASP A C 1
ATOM 926 O O . ASP A 1 115 ? -0.233 10.227 -3.911 1.00 75.38 115 ASP A O 1
ATOM 930 N N . ALA A 1 116 ? -1.531 11.548 -2.622 1.00 73.12 116 ALA A N 1
ATOM 931 C CA . ALA A 1 116 ? -2.798 11.225 -3.284 1.00 73.12 116 ALA A CA 1
ATOM 932 C C . ALA A 1 116 ? -2.796 11.616 -4.766 1.00 73.12 116 ALA A C 1
ATOM 934 O O . ALA A 1 116 ? -3.285 10.866 -5.607 1.00 73.12 116 ALA A O 1
ATOM 935 N N . GLU A 1 117 ? -2.212 12.771 -5.085 1.00 78.19 117 GLU A N 1
ATOM 936 C CA . GLU A 1 117 ? -2.140 13.267 -6.454 1.00 78.19 117 GLU A CA 1
ATOM 937 C C . GLU A 1 117 ? -1.278 12.345 -7.317 1.00 78.19 117 GLU A C 1
ATOM 939 O O . GLU A 1 117 ? -1.702 11.911 -8.387 1.00 78.19 117 GLU A O 1
ATOM 944 N N . PHE A 1 118 ? -0.093 11.981 -6.823 1.00 84.25 118 PHE A N 1
ATOM 945 C CA . PHE A 1 118 ? 0.773 11.023 -7.499 1.00 84.25 118 PHE A CA 1
ATOM 946 C C . PHE A 1 118 ? 0.104 9.651 -7.654 1.00 84.25 118 PHE A C 1
ATOM 948 O O . PHE A 1 118 ? 0.227 9.015 -8.703 1.00 84.25 118 PHE A O 1
ATOM 955 N N . PHE A 1 119 ? -0.623 9.192 -6.634 1.00 85.69 119 PHE A N 1
ATOM 956 C CA . PHE A 1 119 ? -1.336 7.923 -6.700 1.00 85.69 119 PHE A CA 1
ATOM 957 C C . PHE A 1 119 ? -2.386 7.930 -7.821 1.00 85.69 119 PHE A C 1
ATOM 959 O O . PHE A 1 119 ? -2.343 7.076 -8.709 1.00 85.69 119 PHE A O 1
ATOM 966 N N . ASP A 1 120 ? -3.262 8.935 -7.827 1.00 81.50 120 ASP A N 1
ATOM 967 C CA . ASP A 1 120 ? -4.379 9.029 -8.768 1.00 81.50 120 ASP A CA 1
ATOM 968 C C . ASP A 1 120 ? -3.921 9.318 -10.202 1.00 81.50 120 ASP A C 1
ATOM 970 O O . ASP A 1 120 ? -4.432 8.726 -11.154 1.00 81.50 120 ASP A O 1
ATOM 974 N N . GLN A 1 121 ? -2.948 10.217 -10.368 1.00 91.69 121 GLN A N 1
ATOM 975 C CA . GLN A 1 121 ? -2.513 10.683 -11.686 1.00 91.69 121 GLN A CA 1
ATOM 976 C C . GLN A 1 121 ? -1.386 9.841 -12.296 1.00 91.69 121 GLN A C 1
ATOM 978 O O . GLN A 1 121 ? -1.207 9.882 -13.510 1.00 91.69 121 GLN A O 1
ATOM 983 N N . THR A 1 122 ? -0.609 9.102 -11.492 1.00 95.06 122 THR A N 1
ATOM 984 C CA . THR A 1 122 ? 0.560 8.343 -11.982 1.00 95.06 122 THR A CA 1
ATOM 985 C C . THR A 1 122 ? 0.458 6.847 -11.712 1.00 95.06 122 THR A C 1
ATOM 987 O O . THR A 1 122 ? 0.549 6.059 -12.652 1.00 95.06 122 THR A O 1
ATOM 990 N N . LEU A 1 123 ? 0.258 6.426 -10.458 1.00 93.50 123 LEU A N 1
ATOM 991 C CA . LEU A 1 123 ? 0.280 4.995 -10.131 1.00 93.50 123 LEU A CA 1
ATOM 992 C C . LEU A 1 123 ? -0.926 4.241 -10.689 1.00 93.50 123 LEU A C 1
ATOM 994 O O . LEU A 1 123 ? -0.739 3.149 -11.215 1.00 93.50 123 LEU A O 1
ATOM 998 N N . ILE A 1 124 ? -2.139 4.802 -10.615 1.00 92.75 124 ILE A N 1
ATOM 999 C CA . ILE A 1 124 ? -3.337 4.146 -11.163 1.00 92.75 124 ILE A CA 1
ATOM 1000 C C . ILE A 1 124 ? -3.219 3.928 -12.682 1.00 92.75 124 ILE A C 1
ATOM 1002 O O . ILE A 1 124 ? -3.440 2.796 -13.118 1.00 92.75 124 ILE A O 1
ATOM 1006 N N . PRO A 1 125 ? -2.869 4.937 -13.507 1.00 97.88 125 PRO A N 1
ATOM 1007 C CA . PRO A 1 125 ? -2.674 4.722 -14.940 1.00 97.88 125 PRO A CA 1
ATOM 1008 C C . PRO A 1 125 ? -1.583 3.696 -15.248 1.00 97.88 125 PRO A C 1
ATOM 1010 O O . PRO A 1 125 ? -1.831 2.778 -16.024 1.00 97.88 125 PRO A O 1
ATOM 1013 N N . LEU A 1 126 ? -0.419 3.807 -14.595 1.00 98.38 126 LEU A N 1
ATOM 1014 C CA . LEU A 1 126 ? 0.699 2.888 -14.805 1.00 98.38 126 LEU A CA 1
ATOM 1015 C C . LEU A 1 126 ? 0.325 1.449 -14.439 1.00 98.38 126 LEU A C 1
ATOM 1017 O O . LEU A 1 126 ? 0.572 0.529 -15.209 1.00 98.38 126 LEU A O 1
ATOM 1021 N N . ALA A 1 127 ? -0.295 1.239 -13.279 1.00 97.75 127 ALA A N 1
ATOM 1022 C CA . ALA A 1 127 ? -0.676 -0.097 -12.844 1.00 97.75 127 ALA A CA 1
ATOM 1023 C C . ALA A 1 127 ? -1.720 -0.715 -13.786 1.00 97.75 127 ALA A C 1
ATOM 1025 O O . ALA A 1 127 ? -1.593 -1.881 -14.141 1.00 97.75 127 ALA A O 1
ATOM 1026 N N . LYS A 1 128 ? -2.693 0.073 -14.268 1.00 97.81 128 LYS A N 1
ATOM 1027 C CA . LYS A 1 128 ? -3.666 -0.384 -15.273 1.00 97.81 128 LYS A CA 1
ATOM 1028 C C . LYS A 1 128 ? -3.025 -0.743 -16.610 1.00 97.81 128 LYS A C 1
ATOM 1030 O O . LYS A 1 128 ? -3.482 -1.683 -17.247 1.00 97.81 128 LYS A O 1
ATOM 1035 N N . GLU A 1 129 ? -2.006 -0.000 -17.037 1.00 98.56 129 GLU A N 1
ATOM 1036 C CA . GLU A 1 129 ? -1.237 -0.319 -18.243 1.00 98.56 129 GLU A CA 1
ATOM 1037 C C . GLU A 1 129 ? -0.493 -1.649 -18.075 1.00 98.56 129 GLU A C 1
ATOM 1039 O O . GLU A 1 129 ? -0.602 -2.526 -18.926 1.00 98.56 129 GLU A O 1
ATOM 1044 N N . ILE A 1 130 ? 0.192 -1.834 -16.941 1.00 98.56 130 ILE A N 1
ATOM 1045 C CA . ILE A 1 130 ? 0.921 -3.069 -16.621 1.00 98.56 130 ILE A CA 1
ATOM 1046 C C . ILE A 1 130 ? -0.020 -4.281 -16.579 1.00 98.56 130 ILE A C 1
ATOM 1048 O O . ILE A 1 130 ? 0.350 -5.366 -17.021 1.00 98.56 130 ILE A O 1
ATOM 1052 N N . THR A 1 131 ? -1.233 -4.116 -16.047 1.00 98.44 131 THR A N 1
ATOM 1053 C CA . THR A 1 131 ? -2.178 -5.221 -15.833 1.00 98.44 131 THR A CA 1
ATOM 1054 C C . THR A 1 131 ? -3.260 -5.325 -16.908 1.00 98.44 131 THR A C 1
ATOM 1056 O O . THR A 1 131 ? -4.267 -5.989 -16.673 1.00 98.44 131 THR A O 1
ATOM 1059 N N . VAL A 1 132 ? -3.106 -4.672 -18.064 1.00 97.75 132 VAL A N 1
ATOM 1060 C CA . VAL A 1 132 ? -4.165 -4.599 -19.090 1.00 97.75 132 VAL A CA 1
ATOM 1061 C C . VAL A 1 132 ? -4.578 -5.973 -19.639 1.00 97.75 132 VAL A C 1
ATOM 1063 O O . VAL A 1 132 ? -5.760 -6.198 -19.877 1.00 97.75 132 VAL A O 1
ATOM 1066 N N . GLU A 1 133 ? -3.629 -6.906 -19.754 1.00 97.25 133 GLU A N 1
ATOM 1067 C CA . GLU A 1 133 ? -3.857 -8.280 -20.234 1.00 97.25 133 GLU A CA 1
ATOM 1068 C C . GLU A 1 133 ? -4.089 -9.293 -19.094 1.00 97.25 133 GLU A C 1
ATOM 1070 O O . GLU A 1 133 ? -4.130 -10.501 -19.324 1.00 97.25 133 GLU A O 1
ATOM 1075 N N . ALA A 1 134 ? -4.185 -8.840 -17.840 1.00 97.56 134 ALA A N 1
ATOM 1076 C CA . ALA A 1 134 ? -4.360 -9.741 -16.707 1.00 97.56 134 ALA A CA 1
ATOM 1077 C C . ALA A 1 134 ? -5.809 -10.246 -16.611 1.00 97.56 134 ALA A C 1
ATOM 1079 O O . ALA A 1 134 ? -6.747 -9.464 -16.475 1.00 97.56 134 ALA A O 1
ATOM 1080 N N . GLU A 1 135 ? -5.983 -11.568 -16.626 1.00 95.50 135 GLU A N 1
ATOM 1081 C CA . GLU A 1 135 ? -7.304 -12.209 -16.532 1.00 95.50 135 GLU A CA 1
ATOM 1082 C C . GLU A 1 135 ? -7.822 -12.323 -15.086 1.00 95.50 135 GLU A C 1
ATOM 1084 O O . GLU A 1 135 ? -9.029 -12.424 -14.860 1.00 95.50 135 GLU A O 1
ATOM 1089 N N . ASP A 1 136 ? -6.918 -12.310 -14.104 1.00 95.69 136 ASP A N 1
ATOM 1090 C CA . ASP A 1 136 ? -7.225 -12.404 -12.678 1.00 95.69 136 ASP A CA 1
ATOM 1091 C C . ASP A 1 136 ? -6.184 -11.671 -11.804 1.00 95.69 136 ASP A C 1
ATOM 1093 O O . ASP A 1 136 ? -5.143 -11.205 -12.282 1.00 95.69 136 ASP A O 1
ATOM 1097 N N . ASP A 1 137 ? -6.461 -11.577 -10.497 1.00 93.94 137 ASP A N 1
ATOM 1098 C CA . ASP A 1 137 ? -5.579 -10.9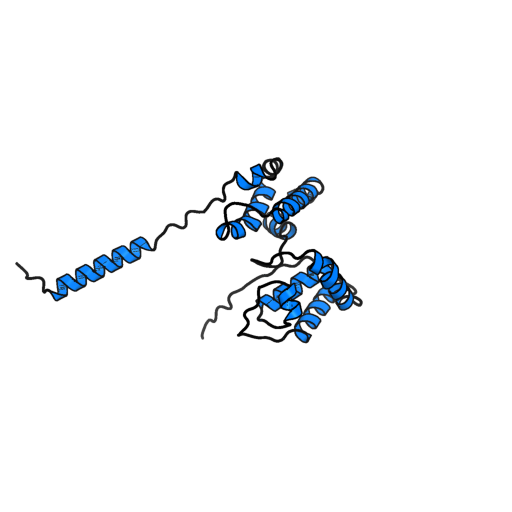15 -9.525 1.00 93.94 137 ASP A CA 1
ATOM 1099 C C . ASP A 1 137 ? -4.171 -11.540 -9.492 1.00 93.94 137 ASP A C 1
ATOM 1101 O O . ASP A 1 137 ? -3.181 -10.844 -9.266 1.00 93.94 137 ASP A O 1
ATOM 1105 N N . LEU A 1 138 ? -4.047 -12.852 -9.729 1.00 96.56 138 LEU A N 1
ATOM 1106 C CA . LEU A 1 138 ? -2.752 -13.532 -9.728 1.00 96.56 138 LEU A CA 1
ATOM 1107 C C . LEU A 1 138 ? -1.922 -13.137 -10.956 1.00 96.56 138 LEU A C 1
ATOM 1109 O O . LEU A 1 138 ? -0.721 -12.893 -10.826 1.00 96.56 138 LEU A O 1
ATOM 1113 N N . ALA A 1 139 ? -2.542 -13.070 -12.133 1.00 97.88 139 ALA A N 1
ATOM 1114 C CA . ALA A 1 139 ? -1.924 -12.591 -13.361 1.00 97.88 139 ALA A CA 1
ATOM 1115 C C . ALA A 1 139 ? -1.508 -11.118 -13.229 1.00 97.88 139 ALA A C 1
ATOM 1117 O O . ALA A 1 139 ? -0.385 -10.769 -13.592 1.00 97.88 139 ALA A O 1
ATOM 1118 N N . ALA A 1 140 ? -2.353 -10.282 -12.617 1.00 98.06 140 ALA A N 1
ATOM 1119 C CA . ALA A 1 140 ? -2.053 -8.874 -12.372 1.00 98.06 140 ALA A CA 1
ATOM 1120 C C . ALA A 1 140 ? -0.825 -8.698 -11.463 1.00 98.06 140 ALA A C 1
ATOM 1122 O O . ALA A 1 140 ? 0.090 -7.942 -11.787 1.00 98.06 140 ALA A O 1
ATOM 1123 N N . ILE A 1 141 ? -0.752 -9.445 -10.355 1.00 97.56 141 ILE A N 1
ATOM 1124 C CA . ILE A 1 141 ? 0.403 -9.399 -9.447 1.00 97.56 141 ILE A CA 1
ATOM 1125 C C . ILE A 1 141 ? 1.685 -9.895 -10.122 1.00 97.56 141 ILE A C 1
ATOM 1127 O O . ILE A 1 141 ? 2.749 -9.320 -9.888 1.00 97.56 141 ILE A O 1
ATOM 1131 N N . LYS A 1 142 ? 1.610 -10.927 -10.972 1.00 98.19 142 LYS A N 1
ATOM 1132 C CA . LYS A 1 142 ? 2.773 -11.395 -11.743 1.00 98.19 142 LYS A CA 1
ATOM 1133 C C . LYS A 1 142 ? 3.285 -10.320 -12.696 1.00 98.19 142 LYS A C 1
ATOM 1135 O O . LYS A 1 142 ? 4.475 -10.027 -12.654 1.00 98.19 142 LYS A O 1
ATOM 1140 N N . ALA A 1 143 ? 2.394 -9.687 -13.460 1.00 98.62 143 ALA A N 1
ATOM 1141 C CA . ALA A 1 143 ? 2.756 -8.609 -14.377 1.00 98.62 143 ALA A CA 1
ATOM 1142 C C . ALA A 1 143 ? 3.400 -7.422 -13.640 1.00 98.62 143 ALA A C 1
ATOM 1144 O O . ALA A 1 143 ? 4.434 -6.911 -14.062 1.00 98.62 143 ALA A O 1
ATOM 1145 N N . ILE A 1 144 ? 2.845 -7.029 -12.486 1.00 98.56 144 ILE A N 1
ATOM 1146 C CA . ILE A 1 144 ? 3.426 -5.985 -11.626 1.00 98.56 144 ILE A CA 1
ATOM 1147 C C . ILE A 1 144 ? 4.822 -6.381 -11.139 1.00 98.56 144 ILE A C 1
ATOM 1149 O O . ILE A 1 144 ? 5.751 -5.579 -11.215 1.00 98.56 144 ILE A O 1
ATOM 1153 N N . HIS A 1 145 ? 4.985 -7.603 -10.633 1.00 98.00 145 HIS A N 1
ATOM 1154 C CA . HIS A 1 145 ? 6.268 -8.092 -10.135 1.00 98.00 145 HIS A CA 1
ATOM 1155 C C . HIS A 1 145 ? 7.338 -8.131 -11.236 1.00 98.00 145 HIS A C 1
ATOM 1157 O O . HIS A 1 145 ? 8.465 -7.694 -11.012 1.00 98.00 145 HIS A O 1
ATOM 1163 N N . GLU A 1 146 ? 6.991 -8.636 -12.419 1.00 98.31 146 GLU A N 1
ATOM 1164 C CA . GLU A 1 146 ? 7.877 -8.671 -13.587 1.00 98.31 146 GLU A CA 1
ATOM 1165 C C . GLU A 1 146 ? 8.266 -7.257 -14.017 1.00 98.31 146 GLU A C 1
ATOM 1167 O O . GLU A 1 146 ? 9.454 -6.947 -14.082 1.00 98.31 146 GLU A O 1
ATOM 1172 N N . TRP A 1 147 ? 7.289 -6.358 -14.168 1.00 98.50 147 TRP A N 1
ATOM 1173 C CA . TRP A 1 147 ? 7.552 -4.971 -14.537 1.00 98.50 147 TRP A CA 1
ATOM 1174 C C . TRP A 1 147 ? 8.495 -4.276 -13.550 1.00 98.50 147 TRP A C 1
ATOM 1176 O O . TRP A 1 147 ? 9.427 -3.594 -13.976 1.00 98.50 147 TRP A O 1
ATOM 1186 N N . VAL A 1 148 ? 8.291 -4.456 -12.239 1.00 97.88 148 VAL A N 1
ATOM 1187 C CA . VAL A 1 148 ? 9.170 -3.869 -11.215 1.00 97.88 148 VAL A CA 1
ATOM 1188 C C . VAL A 1 148 ? 10.587 -4.430 -11.324 1.00 97.88 148 VAL A C 1
ATOM 1190 O O . VAL A 1 148 ? 11.537 -3.652 -11.300 1.00 97.88 148 VAL A O 1
ATOM 1193 N N . ASN A 1 149 ? 10.748 -5.745 -11.490 1.00 96.56 149 ASN A N 1
ATOM 1194 C CA . ASN A 1 149 ? 12.071 -6.357 -11.638 1.00 96.56 149 ASN A CA 1
ATOM 1195 C C . ASN A 1 149 ? 12.803 -5.895 -12.900 1.00 96.56 149 ASN A C 1
ATOM 1197 O O . ASN A 1 149 ? 14.009 -5.670 -12.845 1.00 96.56 149 ASN A O 1
ATOM 1201 N N . ASP A 1 150 ? 12.081 -5.707 -14.002 1.00 97.75 150 ASP A N 1
ATOM 1202 C CA . ASP A 1 150 ? 12.659 -5.262 -15.271 1.00 97.75 150 ASP A CA 1
ATOM 1203 C C . ASP A 1 150 ? 12.998 -3.765 -15.267 1.00 97.75 150 ASP A C 1
ATOM 1205 O O . ASP A 1 150 ? 13.868 -3.312 -16.013 1.00 97.75 150 ASP A O 1
ATOM 1209 N N . ASN A 1 151 ? 12.315 -2.977 -14.431 1.00 97.56 151 ASN A N 1
ATOM 1210 C CA . ASN A 1 151 ? 12.482 -1.527 -14.377 1.00 97.56 151 ASN A CA 1
ATOM 1211 C C . ASN A 1 151 ? 13.357 -1.042 -13.227 1.00 97.56 151 ASN A C 1
ATOM 1213 O O . ASN A 1 151 ? 13.738 0.125 -13.256 1.00 97.56 151 ASN A O 1
ATOM 1217 N N . MET A 1 152 ? 13.653 -1.869 -12.225 1.00 95.75 152 MET A N 1
ATOM 1218 C CA . MET A 1 152 ? 14.459 -1.469 -11.076 1.00 95.75 152 MET A CA 1
ATOM 1219 C C . MET A 1 152 ? 15.857 -2.081 -11.099 1.00 95.75 152 MET A C 1
ATOM 1221 O O . MET A 1 152 ? 16.050 -3.246 -11.440 1.00 95.75 152 MET A O 1
ATOM 1225 N N . VAL A 1 153 ? 16.834 -1.298 -10.646 1.00 94.94 153 VAL A N 1
ATOM 1226 C CA . VAL A 1 153 ? 18.213 -1.740 -10.429 1.00 94.94 153 VAL A CA 1
ATOM 1227 C C . VAL A 1 153 ? 18.461 -1.982 -8.943 1.00 94.94 153 VAL A C 1
ATOM 1229 O O . VAL A 1 153 ? 18.221 -1.108 -8.109 1.00 94.94 153 VAL A O 1
ATOM 1232 N N . TYR A 1 154 ? 19.000 -3.152 -8.608 1.00 92.56 154 TYR A N 1
ATOM 1233 C CA . TYR A 1 154 ? 19.360 -3.453 -7.228 1.00 92.56 154 TYR A CA 1
ATOM 1234 C C . TYR A 1 154 ? 20.591 -2.629 -6.811 1.00 92.56 154 TYR A C 1
ATOM 1236 O O . TYR A 1 154 ? 21.663 -2.782 -7.397 1.00 92.56 154 TYR A O 1
ATOM 1244 N N . ASP A 1 155 ? 20.452 -1.773 -5.796 1.00 89.88 155 ASP A N 1
ATOM 1245 C CA . ASP A 1 155 ? 21.494 -0.842 -5.341 1.00 89.88 155 ASP A CA 1
ATOM 1246 C C . ASP A 1 155 ? 21.581 -0.812 -3.807 1.00 89.88 155 ASP A C 1
ATOM 1248 O O . ASP A 1 155 ? 20.662 -0.364 -3.126 1.00 89.88 155 ASP A O 1
ATOM 1252 N N . TYR A 1 156 ? 22.708 -1.285 -3.260 1.00 84.69 156 TYR A N 1
ATOM 1253 C CA . TYR A 1 156 ? 22.982 -1.302 -1.816 1.00 84.69 156 TYR A CA 1
ATOM 1254 C C . TYR A 1 156 ? 23.398 0.066 -1.253 1.00 84.69 156 TYR A C 1
ATOM 1256 O O . TYR A 1 156 ? 23.496 0.211 -0.035 1.00 84.69 156 TYR A O 1
ATOM 1264 N N . VAL A 1 157 ? 23.693 1.052 -2.107 1.00 79.19 157 VAL A N 1
ATOM 1265 C CA . VAL A 1 157 ? 24.222 2.368 -1.716 1.00 79.19 157 VAL A CA 1
ATOM 1266 C C . VAL A 1 157 ? 23.242 3.456 -2.145 1.00 79.19 157 VAL A C 1
ATOM 1268 O O . VAL A 1 157 ? 23.568 4.388 -2.885 1.00 79.19 157 VAL A O 1
ATOM 1271 N N . ILE A 1 158 ? 22.005 3.331 -1.671 1.00 75.00 158 ILE A N 1
ATOM 1272 C CA . ILE A 1 158 ? 20.939 4.277 -1.967 1.00 75.00 158 ILE A CA 1
ATOM 1273 C C . ILE A 1 158 ? 20.554 5.093 -0.730 1.00 75.00 158 ILE A C 1
ATOM 1275 O O . ILE A 1 158 ? 20.401 4.567 0.368 1.00 75.00 158 ILE A O 1
ATOM 1279 N N . TYR A 1 159 ? 20.386 6.399 -0.935 1.00 74.19 159 TYR A N 1
ATOM 1280 C CA . TYR A 1 159 ? 19.827 7.334 0.039 1.00 74.19 159 TYR A CA 1
ATOM 1281 C C . TYR A 1 159 ? 18.736 8.141 -0.662 1.00 74.19 159 TYR A C 1
ATOM 1283 O O . TYR A 1 159 ? 18.982 9.239 -1.161 1.00 74.19 159 TYR A O 1
ATOM 1291 N N . ILE A 1 160 ? 17.548 7.554 -0.773 1.00 74.25 160 ILE A N 1
ATOM 1292 C CA . ILE A 1 160 ? 16.355 8.219 -1.306 1.00 74.25 160 ILE A CA 1
ATOM 1293 C C . ILE A 1 160 ? 15.286 8.210 -0.219 1.00 74.25 160 ILE A C 1
ATOM 1295 O O . ILE A 1 160 ? 15.255 7.293 0.601 1.00 74.25 160 ILE A O 1
ATOM 1299 N N . GLU A 1 161 ? 14.414 9.218 -0.181 1.00 74.19 161 GLU A N 1
ATOM 1300 C CA . GLU A 1 161 ? 13.293 9.154 0.760 1.00 74.19 161 GLU A CA 1
ATOM 1301 C C . GLU A 1 161 ? 12.378 7.998 0.354 1.00 74.19 161 GLU A C 1
ATOM 1303 O O . GLU A 1 161 ? 12.049 7.839 -0.828 1.00 74.19 161 GLU A O 1
ATOM 1308 N N . PHE A 1 162 ? 11.955 7.221 1.345 1.00 76.62 162 PHE A N 1
ATOM 1309 C CA . PHE A 1 162 ? 11.251 5.962 1.161 1.00 76.62 162 PHE A CA 1
ATOM 1310 C C . PHE A 1 162 ? 9.774 6.181 0.790 1.00 76.62 162 PHE A C 1
ATOM 1312 O O . PHE A 1 162 ? 8.859 5.994 1.590 1.00 76.62 162 PHE A O 1
ATOM 1319 N N . THR A 1 163 ? 9.531 6.631 -0.443 1.00 82.62 163 THR A N 1
ATOM 1320 C CA . THR A 1 163 ? 8.185 6.867 -0.985 1.00 82.62 163 THR A CA 1
ATOM 1321 C C . THR A 1 163 ? 8.027 6.212 -2.358 1.00 82.62 163 THR A C 1
ATOM 1323 O O . THR A 1 163 ? 8.978 6.219 -3.145 1.00 82.62 163 THR A O 1
ATOM 1326 N N . PRO A 1 164 ? 6.830 5.705 -2.721 1.00 88.06 164 PRO A N 1
ATOM 1327 C CA . PRO A 1 164 ? 6.590 5.149 -4.056 1.00 88.06 164 PRO A CA 1
ATOM 1328 C C . PRO A 1 164 ? 6.964 6.110 -5.193 1.00 88.06 164 PRO A C 1
ATOM 1330 O O . PRO A 1 164 ? 7.456 5.679 -6.231 1.00 88.06 164 PRO A O 1
ATOM 1333 N N . LYS A 1 165 ? 6.782 7.419 -4.977 1.00 90.06 165 LYS A N 1
ATOM 1334 C CA . LYS A 1 165 ? 7.136 8.479 -5.926 1.00 90.06 165 LYS A CA 1
ATOM 1335 C C . LYS A 1 165 ? 8.630 8.548 -6.198 1.00 90.06 165 LYS A C 1
ATOM 1337 O O . LYS A 1 165 ? 9.043 8.535 -7.356 1.00 90.06 165 LYS A O 1
ATOM 1342 N N . ASN A 1 166 ? 9.439 8.608 -5.143 1.00 89.25 166 ASN A N 1
ATOM 1343 C CA . ASN A 1 166 ? 10.888 8.648 -5.297 1.00 89.25 166 ASN A CA 1
ATOM 1344 C C . ASN A 1 166 ? 11.411 7.310 -5.824 1.00 89.25 166 ASN A C 1
ATOM 1346 O O . ASN A 1 166 ? 12.219 7.308 -6.741 1.00 89.25 166 ASN A O 1
ATOM 1350 N N . ILE A 1 167 ? 10.893 6.179 -5.342 1.00 91.94 167 ILE A N 1
ATOM 1351 C CA . ILE A 1 167 ? 11.299 4.852 -5.826 1.00 91.94 167 ILE A CA 1
ATOM 1352 C C . ILE A 1 167 ? 11.019 4.705 -7.329 1.00 91.94 167 ILE A C 1
ATOM 1354 O O . ILE A 1 167 ? 11.902 4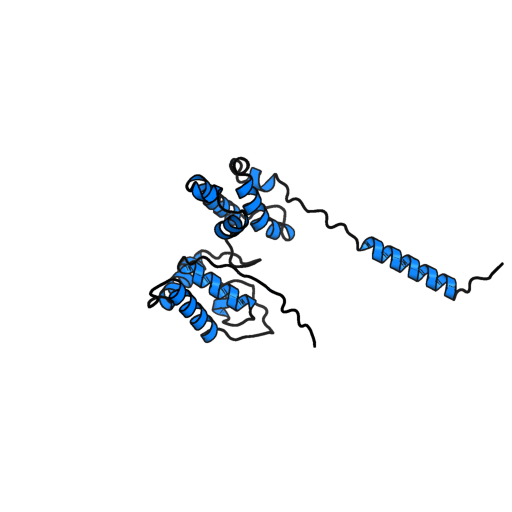.286 -8.076 1.00 91.94 167 ILE A O 1
ATOM 1358 N N . LEU A 1 168 ? 9.832 5.108 -7.799 1.00 93.69 168 LEU A N 1
ATOM 1359 C CA . LEU A 1 168 ? 9.479 5.060 -9.221 1.00 93.69 168 LEU A CA 1
ATOM 1360 C C . LEU A 1 168 ? 10.342 6.002 -10.074 1.00 93.69 168 LEU A C 1
ATOM 1362 O O . LEU A 1 168 ? 10.658 5.669 -11.215 1.00 93.69 168 LEU A O 1
ATOM 1366 N N . ARG A 1 169 ? 10.720 7.170 -9.537 1.00 94.06 169 ARG A N 1
ATOM 1367 C CA . ARG A 1 169 ? 11.593 8.134 -10.224 1.00 94.06 169 ARG A CA 1
ATOM 1368 C C . ARG A 1 169 ? 13.019 7.610 -10.359 1.00 94.06 169 ARG A C 1
ATOM 1370 O O . ARG A 1 169 ? 13.615 7.728 -11.423 1.00 94.06 169 ARG A O 1
ATOM 1377 N N . GLU A 1 170 ? 13.563 7.080 -9.271 1.00 93.69 170 GLU A N 1
ATOM 1378 C CA . GLU A 1 170 ? 14.967 6.677 -9.183 1.00 93.69 170 GLU A CA 1
ATOM 1379 C C . GLU A 1 170 ? 15.197 5.300 -9.810 1.00 93.69 170 GLU A C 1
ATOM 1381 O O . GLU A 1 170 ? 16.279 5.049 -10.331 1.00 93.69 170 GLU A O 1
ATOM 1386 N N . LYS A 1 171 ? 14.180 4.423 -9.799 1.00 93.31 171 LYS A N 1
ATOM 1387 C CA . LYS A 1 171 ? 14.232 3.071 -10.376 1.00 93.31 171 LYS A CA 1
ATOM 1388 C C . LYS A 1 171 ? 15.393 2.228 -9.834 1.00 93.31 171 LYS A C 1
ATOM 1390 O O . LYS A 1 171 ? 16.007 1.441 -10.551 1.00 93.31 171 LYS A O 1
ATOM 1395 N N . ARG A 1 172 ? 15.701 2.379 -8.546 1.00 92.88 172 ARG A N 1
ATOM 1396 C CA . ARG A 1 172 ? 16.734 1.598 -7.857 1.00 92.88 172 ARG A CA 1
ATOM 1397 C C . ARG A 1 172 ? 16.452 1.455 -6.367 1.00 92.88 172 ARG A C 1
ATOM 1399 O O . ARG A 1 172 ? 15.728 2.272 -5.805 1.00 92.88 172 ARG A O 1
ATOM 1406 N N . GLY A 1 173 ? 17.027 0.428 -5.748 1.00 91.75 173 GLY A N 1
ATOM 1407 C CA . GLY A 1 173 ? 16.958 0.198 -4.304 1.00 91.75 173 GLY A CA 1
ATOM 1408 C C . GLY A 1 173 ? 17.266 -1.241 -3.905 1.00 91.75 173 GLY A C 1
ATOM 1409 O O . GLY A 1 173 ? 17.776 -2.019 -4.710 1.00 91.75 173 GLY A O 1
ATOM 1410 N N . VAL A 1 174 ? 16.956 -1.600 -2.665 1.00 90.25 174 VAL A N 1
ATOM 1411 C CA . VAL A 1 174 ? 17.058 -2.962 -2.133 1.00 90.25 174 VAL A CA 1
ATOM 1412 C C . VAL A 1 174 ? 15.669 -3.599 -2.018 1.00 90.25 174 VAL A C 1
ATOM 1414 O O . VAL A 1 174 ? 14.678 -3.093 -2.542 1.00 90.25 174 VAL A O 1
ATOM 1417 N N . CYS A 1 175 ? 15.573 -4.746 -1.341 1.00 89.56 175 CYS A N 1
ATOM 1418 C CA . CYS A 1 175 ? 14.314 -5.481 -1.195 1.00 89.56 175 CYS A CA 1
ATOM 1419 C C . CYS A 1 175 ? 13.146 -4.629 -0.661 1.00 89.56 175 CYS A C 1
ATOM 1421 O O . CYS A 1 175 ? 11.996 -4.903 -1.003 1.00 89.56 175 CYS A O 1
ATOM 1423 N N . GLU A 1 176 ? 13.422 -3.602 0.141 1.00 86.94 176 GLU A N 1
ATOM 1424 C CA . GLU A 1 176 ? 12.403 -2.729 0.720 1.00 86.94 176 GLU A CA 1
ATOM 1425 C C . GLU A 1 176 ? 11.759 -1.803 -0.324 1.00 86.94 176 GLU A C 1
ATOM 1427 O O . GLU A 1 176 ? 10.529 -1.697 -0.368 1.00 86.94 176 GLU A O 1
ATOM 1432 N N . GLU A 1 177 ? 12.542 -1.189 -1.215 1.00 89.19 177 GLU A N 1
ATOM 1433 C CA . GLU A 1 177 ? 12.024 -0.327 -2.282 1.00 89.19 177 GLU A CA 1
ATOM 1434 C C . GLU A 1 177 ? 11.236 -1.132 -3.320 1.00 89.19 177 GLU A C 1
ATOM 1436 O O . GLU A 1 177 ? 10.143 -0.723 -3.721 1.00 89.19 177 GLU A O 1
ATOM 1441 N N . TYR A 1 178 ? 11.740 -2.313 -3.694 1.00 93.25 178 TYR A N 1
ATOM 1442 C CA . TYR A 1 178 ? 11.037 -3.231 -4.596 1.00 93.25 178 TYR A CA 1
ATOM 1443 C C . TYR A 1 178 ? 9.675 -3.623 -4.016 1.00 93.25 178 TYR A C 1
ATOM 1445 O O . TYR A 1 178 ? 8.646 -3.490 -4.681 1.00 93.25 178 TYR A O 1
ATOM 1453 N N . ALA A 1 179 ? 9.648 -4.063 -2.752 1.00 90.88 179 ALA A N 1
ATOM 1454 C CA . ALA A 1 179 ? 8.408 -4.434 -2.081 1.00 90.88 179 ALA A CA 1
ATOM 1455 C C . ALA A 1 179 ? 7.433 -3.250 -2.012 1.00 90.88 179 ALA A C 1
ATOM 1457 O O . ALA A 1 179 ? 6.244 -3.408 -2.283 1.00 90.88 179 ALA A O 1
ATOM 1458 N N . THR A 1 180 ? 7.931 -2.055 -1.699 1.00 89.06 180 THR A N 1
ATOM 1459 C CA . THR A 1 180 ? 7.110 -0.844 -1.594 1.00 89.06 180 THR A CA 1
ATOM 1460 C C . THR A 1 180 ? 6.457 -0.480 -2.922 1.00 89.06 180 THR A C 1
ATOM 1462 O O . THR A 1 180 ? 5.257 -0.190 -2.944 1.00 89.06 180 THR A O 1
ATOM 1465 N N . LEU A 1 181 ? 7.199 -0.550 -4.031 1.00 92.69 181 LEU A N 1
ATOM 1466 C CA . LEU A 1 181 ? 6.654 -0.255 -5.354 1.00 92.69 181 LEU A CA 1
ATOM 1467 C C . LEU A 1 181 ? 5.637 -1.313 -5.807 1.00 92.69 181 LEU A C 1
ATOM 1469 O O . LEU A 1 181 ? 4.562 -0.947 -6.282 1.00 92.69 181 LEU A O 1
ATOM 1473 N N . ILE A 1 182 ? 5.916 -2.603 -5.581 1.00 94.88 182 ILE A N 1
ATOM 1474 C CA . ILE A 1 182 ? 4.972 -3.696 -5.875 1.00 94.88 182 ILE A CA 1
ATOM 1475 C C . ILE A 1 182 ? 3.651 -3.480 -5.134 1.00 94.88 182 ILE A C 1
ATOM 1477 O O . ILE A 1 182 ? 2.580 -3.577 -5.731 1.00 94.88 182 ILE A O 1
ATOM 1481 N N . ILE A 1 183 ? 3.699 -3.155 -3.841 1.00 90.50 183 ILE A N 1
ATOM 1482 C CA . ILE A 1 183 ? 2.488 -2.949 -3.036 1.00 90.50 183 ILE A CA 1
ATOM 1483 C C . ILE A 1 183 ? 1.730 -1.710 -3.513 1.00 90.50 183 ILE A C 1
ATOM 1485 O O . ILE A 1 183 ? 0.505 -1.756 -3.613 1.00 90.50 183 ILE A O 1
ATOM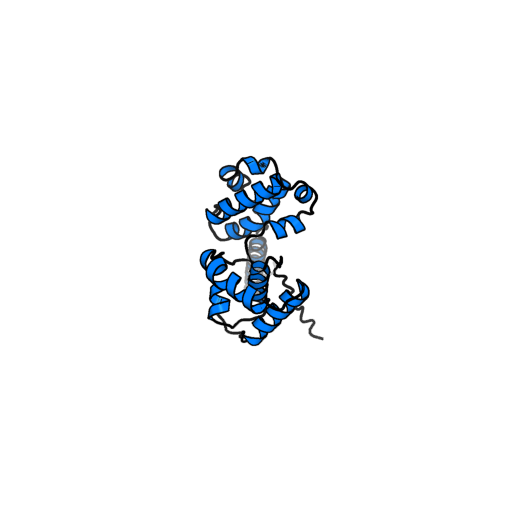 1489 N N . ALA A 1 184 ? 2.429 -0.613 -3.819 1.00 89.88 184 ALA A N 1
ATOM 1490 C CA . ALA A 1 184 ? 1.799 0.605 -4.320 1.00 89.88 184 ALA A CA 1
ATOM 1491 C C . ALA A 1 184 ? 1.045 0.357 -5.638 1.00 89.88 184 ALA A C 1
ATOM 1493 O O . ALA A 1 184 ? -0.119 0.738 -5.749 1.00 89.88 184 ALA A O 1
ATOM 1494 N N . LEU A 1 185 ? 1.666 -0.351 -6.589 1.00 94.88 185 LEU A N 1
ATOM 1495 C CA . LEU A 1 185 ? 1.036 -0.736 -7.856 1.00 94.88 185 LEU A CA 1
ATOM 1496 C C . LEU A 1 185 ? -0.124 -1.722 -7.648 1.00 94.88 185 LEU A C 1
ATOM 1498 O O . LEU A 1 185 ? -1.182 -1.550 -8.245 1.00 94.88 185 LEU A O 1
ATOM 1502 N N . SER A 1 186 ? 0.027 -2.699 -6.747 1.00 93.44 186 SER A N 1
ATOM 1503 C CA . SER A 1 186 ? -1.038 -3.662 -6.416 1.00 93.44 186 SER A CA 1
ATOM 1504 C C . SER A 1 186 ? -2.286 -2.949 -5.892 1.00 93.44 186 SER A C 1
ATOM 1506 O O . SER A 1 186 ? -3.393 -3.158 -6.388 1.00 93.44 186 SER A O 1
ATOM 1508 N N . LYS A 1 187 ? -2.108 -2.030 -4.934 1.00 87.94 187 LYS A N 1
ATOM 1509 C CA . LYS A 1 187 ? -3.214 -1.237 -4.385 1.00 87.94 187 LYS A CA 1
ATOM 1510 C C . LYS A 1 187 ? -3.846 -0.324 -5.439 1.00 87.94 187 LYS A C 1
ATOM 1512 O O . LYS A 1 187 ? -5.053 -0.107 -5.385 1.00 87.94 187 LYS A O 1
ATOM 1517 N N . ALA A 1 188 ? -3.069 0.183 -6.397 1.00 90.38 188 ALA A N 1
ATOM 1518 C CA . ALA A 1 188 ? -3.565 1.053 -7.465 1.00 90.38 188 ALA A CA 1
ATOM 1519 C C . ALA A 1 188 ? -4.551 0.345 -8.418 1.00 90.38 188 ALA A C 1
ATOM 1521 O O . ALA A 1 188 ? -5.418 0.999 -8.998 1.00 90.38 188 ALA A O 1
ATOM 1522 N N . VAL A 1 189 ? -4.484 -0.988 -8.517 1.00 92.62 189 VAL A N 1
ATOM 1523 C CA . VAL A 1 189 ? -5.479 -1.824 -9.221 1.00 92.62 189 VAL A CA 1
ATOM 1524 C C . VAL A 1 189 ? -6.493 -2.478 -8.277 1.00 92.62 189 VAL A C 1
ATOM 1526 O O . VAL A 1 189 ? -7.271 -3.331 -8.687 1.00 92.62 189 VAL A O 1
ATOM 1529 N N . GLY A 1 190 ? -6.534 -2.054 -7.012 1.00 83.12 190 GLY A N 1
ATOM 1530 C CA . GLY A 1 190 ? -7.495 -2.538 -6.022 1.00 83.12 190 GLY A CA 1
ATOM 1531 C C . GLY A 1 190 ? -7.126 -3.872 -5.377 1.00 83.12 190 GLY A C 1
ATOM 1532 O O . GLY A 1 190 ? -7.931 -4.396 -4.608 1.00 83.12 190 GLY A O 1
ATOM 1533 N N . ILE A 1 191 ? -5.923 -4.399 -5.631 1.00 86.00 191 ILE A N 1
ATOM 1534 C CA . ILE A 1 191 ? -5.439 -5.630 -5.008 1.00 86.00 191 ILE A CA 1
ATOM 1535 C C . ILE A 1 191 ? -4.821 -5.282 -3.652 1.00 86.00 191 ILE A C 1
ATOM 1537 O O . ILE A 1 191 ? -3.826 -4.552 -3.576 1.00 86.00 191 ILE A O 1
ATOM 1541 N N . PRO A 1 192 ? -5.381 -5.795 -2.549 1.00 80.12 192 PRO A N 1
ATOM 1542 C CA . PRO A 1 192 ? -4.826 -5.536 -1.236 1.00 80.12 192 PRO A CA 1
ATOM 1543 C C . PRO A 1 192 ? -3.424 -6.167 -1.113 1.00 80.12 192 PRO A C 1
ATOM 1545 O O . PRO A 1 192 ? -3.254 -7.351 -1.404 1.00 80.12 192 PRO A O 1
ATOM 1548 N N . ALA A 1 193 ? -2.438 -5.417 -0.605 1.00 81.50 193 ALA A N 1
ATOM 1549 C CA . ALA A 1 193 ? -1.085 -5.920 -0.334 1.00 81.50 193 ALA A CA 1
ATOM 1550 C C . ALA A 1 193 ? -0.433 -5.245 0.895 1.00 81.50 193 ALA A C 1
ATOM 1552 O O . ALA A 1 193 ? -0.808 -4.132 1.277 1.00 81.50 193 ALA A O 1
ATOM 1553 N N . ARG A 1 194 ? 0.566 -5.906 1.511 1.00 75.25 194 ARG A N 1
ATOM 1554 C CA . ARG A 1 194 ? 1.367 -5.380 2.640 1.00 75.25 194 ARG A CA 1
ATOM 1555 C C . ARG A 1 194 ? 2.835 -5.799 2.565 1.00 75.25 194 ARG A C 1
ATOM 1557 O O . ARG A 1 194 ? 3.149 -6.858 2.029 1.00 75.25 194 ARG A O 1
ATOM 1564 N N . THR A 1 195 ? 3.712 -5.015 3.188 1.00 75.31 195 THR A N 1
ATOM 1565 C CA . THR A 1 195 ? 5.118 -5.382 3.391 1.00 75.31 195 THR A CA 1
ATOM 1566 C C . THR A 1 195 ? 5.225 -6.403 4.514 1.00 75.31 195 THR A C 1
ATOM 1568 O O . THR A 1 195 ? 4.635 -6.217 5.579 1.00 75.31 195 THR A O 1
ATOM 1571 N N . VAL A 1 196 ? 6.029 -7.442 4.314 1.00 74.00 196 VAL A N 1
ATOM 1572 C CA . VAL A 1 196 ? 6.485 -8.331 5.384 1.00 74.00 196 VAL A CA 1
ATOM 1573 C C . VAL A 1 196 ? 8.004 -8.375 5.349 1.00 74.00 196 VAL A C 1
ATOM 1575 O O . VAL A 1 196 ? 8.602 -8.496 4.283 1.00 74.00 196 VAL A O 1
ATOM 1578 N N . GLY A 1 197 ? 8.625 -8.232 6.513 1.00 68.31 197 GLY A N 1
ATOM 1579 C CA . GLY A 1 197 ? 10.069 -8.325 6.663 1.00 68.31 197 GLY A CA 1
ATOM 1580 C C . GLY A 1 197 ? 10.422 -9.595 7.415 1.00 68.31 197 GLY A C 1
ATOM 1581 O O . GLY A 1 197 ? 9.791 -9.921 8.417 1.00 68.31 197 GLY A O 1
ATOM 1582 N N . SER A 1 198 ? 11.452 -10.291 6.954 1.00 66.62 198 SER A N 1
ATOM 1583 C CA . SER A 1 198 ? 12.166 -11.265 7.767 1.00 66.62 198 SER A CA 1
ATOM 1584 C C . SER A 1 198 ? 13.631 -10.896 7.722 1.00 66.62 198 SER A C 1
ATOM 1586 O O . SER A 1 198 ? 14.205 -10.748 6.642 1.00 66.62 198 SER A O 1
ATOM 1588 N N . SER A 1 199 ? 14.266 -10.813 8.883 1.00 62.69 199 SER A N 1
ATOM 1589 C CA . SER A 1 199 ? 15.719 -10.853 8.933 1.00 62.69 199 SER A CA 1
ATOM 1590 C C . SER A 1 199 ? 16.124 -12.239 8.453 1.00 62.69 199 SER A C 1
ATOM 1592 O O . SER A 1 199 ? 15.731 -13.244 9.049 1.00 62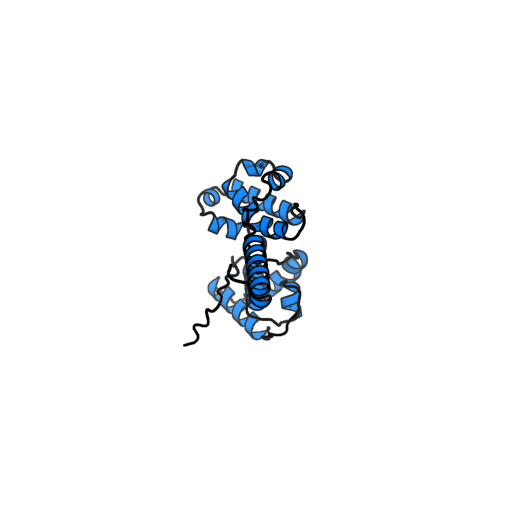.69 199 SER A O 1
ATOM 1594 N N . LYS A 1 200 ? 16.868 -12.328 7.350 1.00 52.19 200 LYS A N 1
ATOM 1595 C CA . LYS A 1 200 ? 17.544 -13.578 7.012 1.00 52.19 200 LYS A CA 1
ATOM 1596 C C . LYS A 1 200 ? 18.534 -13.831 8.148 1.00 52.19 200 LYS A C 1
ATOM 1598 O O . LYS A 1 200 ? 19.571 -13.178 8.213 1.00 52.19 200 LYS A O 1
ATOM 1603 N N . LEU A 1 201 ? 18.189 -14.720 9.078 1.00 42.31 201 LEU A N 1
ATOM 1604 C CA . LEU A 1 201 ? 19.137 -15.254 10.049 1.00 42.31 201 LEU A CA 1
ATOM 1605 C C . LEU A 1 201 ? 20.200 -15.979 9.226 1.00 42.31 201 LEU A C 1
ATOM 1607 O O . LEU A 1 201 ? 19.980 -17.087 8.739 1.00 42.31 201 LEU A O 1
ATOM 1611 N N . ILE A 1 202 ? 21.329 -15.312 8.997 1.00 47.22 202 ILE A N 1
ATOM 1612 C CA . ILE A 1 202 ? 22.531 -15.978 8.518 1.00 47.22 202 ILE A CA 1
ATOM 1613 C C . ILE A 1 202 ? 22.976 -16.856 9.683 1.00 47.22 202 ILE A C 1
ATOM 1615 O O . ILE A 1 202 ? 23.693 -16.414 10.575 1.00 47.22 202 ILE A O 1
ATOM 1619 N N . ILE A 1 203 ? 22.494 -18.095 9.709 1.00 43.75 203 ILE A N 1
ATOM 1620 C CA . ILE A 1 203 ? 23.144 -19.142 10.481 1.00 43.75 203 ILE A CA 1
ATOM 1621 C C . ILE A 1 203 ? 24.396 -19.463 9.669 1.00 43.75 203 ILE A C 1
ATOM 1623 O O . ILE A 1 203 ? 24.327 -20.167 8.664 1.00 43.75 203 ILE A O 1
ATOM 1627 N N . SER A 1 204 ? 25.516 -18.832 10.023 1.00 42.09 204 SER A N 1
ATOM 1628 C CA . SER A 1 204 ? 26.826 -19.231 9.520 1.00 42.09 204 SER A CA 1
ATOM 1629 C C . SER A 1 204 ? 27.059 -20.673 9.967 1.00 42.09 204 SER A C 1
ATOM 1631 O O . SER A 1 204 ? 27.242 -20.917 11.162 1.00 42.09 204 SER A O 1
ATOM 1633 N N . GLY A 1 205 ? 26.939 -21.607 9.024 1.00 39.47 205 GLY A N 1
ATOM 1634 C CA . GLY A 1 205 ? 27.369 -22.994 9.188 1.00 39.47 205 GLY A CA 1
ATOM 1635 C C . GLY A 1 205 ? 28.877 -23.126 9.075 1.00 39.47 205 GLY A C 1
ATOM 1636 O O . GLY A 1 205 ? 29.490 -22.260 8.408 1.00 39.47 205 GLY A O 1
#

Radius of gyration: 24.38 Å; chains: 1; bounding box: 69×39×78 Å

Secondary structure (DSSP, 8-state):
-----HHHHHHHHHHHHHHHHHHHH----------THHHHHH-GGGGG-HHHHHHHHHHHHHHHTTSTT---HHHHHHHHHHHHHHHH-THHHHS-HHHHHHHT--SSSSS----HHHIIIIIHHHHHHHTTT-SSHHHHHHHHHHHHHHH-EE-SS----SSHHHHHHH-EE-HHHHHHHHHHHHHHTT---------------

InterPro domains:
  IPR002931 Transglutaminase-like [PF01841] (126-197)
  IPR038765 Papain-like cysteine peptidase superfamily [SSF54001] (98-196)

pLDDT: mean 76.65, std 18.88, range [31.91, 98.62]

Sequence (205 aa):
MKKISLIGLLVIIVLISLLVLISGCAKKIEEVVPPEDILEGNIPEITNYPKLEQVFVDLYSSVALFSSDKFSKEEIDFMKVGLKIYKEKPKLKEYPIEVLHYLMSRYCGREAFYDAEFFDQTLIPLAKEITVEAEDDLAAIKA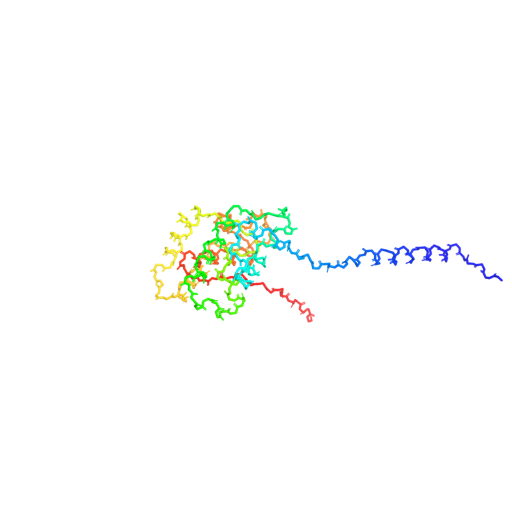IHEWVNDNMVYDYVIYIEFTPKNILREKRGVCEEYATLIIALSKAVGIPARTVGSSKLIISG